Protein AF-A0AAD6XE83-F1 (afdb_monomer)

Solvent-accessible surface area (backbone atoms only — not comparable to full-atom values): 12865 Å² total; per-residue (Å²): 91,25,41,56,47,79,44,74,68,86,82,74,88,86,79,87,62,58,96,59,94,42,64,30,34,38,44,41,87,93,72,63,65,73,46,80,41,64,49,54,33,72,46,59,41,93,94,42,65,86,51,65,28,41,34,35,69,52,50,51,88,39,71,68,46,55,47,47,71,77,41,38,64,36,44,77,51,72,80,81,86,74,84,68,74,86,81,78,79,75,87,85,80,82,93,74,91,80,77,85,75,81,83,78,83,78,89,84,79,78,89,77,56,83,94,50,82,83,58,66,94,84,54,88,77,89,75,66,79,75,76,65,76,81,66,75,84,74,82,78,76,79,64,96,48,67,65,61,47,52,54,51,52,56,53,52,73,38,42,36,37,38,38,35,46,70,45,40,48,82,43,75,48,83,49,100,84,57,69,39,40,40,39,35,34,60,45,102,76,74,49,75,47,77,46,81,91

InterPro domains:
  IPR012349 FMN-binding split barrel [G3DSA:2.30.110.10] (10-196)

Organism: NCBI:txid1745969

Sequence (197 aa):
MARVIAATSSDLITQKLSNSHRLTRLRWVLRPHVRSLGCRGFISRTDDPSHALLLYTPDVRTPKTAQMIANPHVQLDTSFTSTVPPVSVLNGGQNTSGRQSGSKYSKMRARSCKGVTVGRPGSRCDSGQAEFENLSLELDEPRPDDTEKRLWEMSLSNLALVVIEPQEVDYVELTPMLNRHTRFWRASGGKEQALVL

Radius of gyration: 20.79 Å; Cα contacts (8 Å, |Δi|>4): 250; chains: 1; bounding box: 53×60×58 Å

pLDDT: mean 71.76, std 21.74, range [28.94, 95.12]

Secondary structure (DSSP, 8-state):
-EEEEEE-TTS-----------EEEEE-SSS---EEEE--EEEE-SS-TT-EEEEE--BTTSHHHHHHHH--EEEEEE--------------------PPP------------TTS---STT----S-GGGGTT-----PPPPS-HHHHHHHHHHHHTBPEEEEEESEEEEEE--SS--EEEEEEE-TTS-EEEEE-

Structure (mmCIF, N/CA/C/O backbone):
data_AF-A0AAD6XE83-F1
#
_entry.id   AF-A0AAD6XE83-F1
#
loop_
_atom_site.group_PDB
_atom_site.id
_atom_site.type_symbol
_atom_site.label_atom_id
_atom_site.label_alt_id
_atom_site.label_comp_id
_atom_site.label_asym_id
_atom_site.label_entity_id
_atom_site.label_seq_id
_atom_site.pdbx_PDB_ins_code
_atom_site.Cartn_x
_atom_site.Cartn_y
_atom_site.Cartn_z
_atom_site.occupancy
_atom_site.B_iso_or_equiv
_atom_site.auth_seq_id
_atom_site.auth_comp_id
_atom_site.auth_asym_id
_atom_site.auth_atom_id
_atom_site.pdbx_PDB_model_num
ATOM 1 N N . MET A 1 1 ? -8.838 -5.665 8.884 1.00 53.91 1 MET A N 1
ATOM 2 C CA . MET A 1 1 ? -7.966 -6.129 7.771 1.00 53.91 1 MET A CA 1
ATOM 3 C C . MET A 1 1 ? -8.233 -5.294 6.519 1.00 53.91 1 MET A C 1
ATOM 5 O O . MET A 1 1 ? -9.321 -4.743 6.405 1.00 53.91 1 MET A O 1
ATOM 9 N N . ALA A 1 2 ? -7.302 -5.223 5.563 1.00 64.44 2 ALA A N 1
ATOM 10 C CA . ALA A 1 2 ? -7.546 -4.612 4.248 1.00 64.44 2 ALA A CA 1
ATOM 11 C C . ALA A 1 2 ? -7.706 -5.667 3.135 1.00 64.44 2 ALA A C 1
ATOM 13 O O . ALA A 1 2 ? -7.284 -6.814 3.304 1.00 64.44 2 ALA A O 1
ATOM 14 N N . ARG A 1 3 ? -8.300 -5.272 2.001 1.00 67.50 3 ARG A N 1
ATOM 15 C CA . ARG A 1 3 ? -8.440 -6.084 0.781 1.00 67.50 3 ARG A CA 1
ATOM 16 C C . ARG A 1 3 ? -7.582 -5.493 -0.337 1.00 67.50 3 ARG A C 1
ATOM 18 O O . ARG A 1 3 ? -7.728 -4.323 -0.681 1.00 67.50 3 ARG A O 1
ATOM 25 N N . VAL A 1 4 ? -6.705 -6.300 -0.926 1.00 70.00 4 VAL A N 1
ATOM 26 C CA . VAL A 1 4 ? -5.951 -5.930 -2.131 1.00 70.00 4 VAL A CA 1
ATOM 27 C C . VAL A 1 4 ? -6.844 -6.066 -3.364 1.00 70.00 4 VAL A C 1
ATOM 29 O O . VAL A 1 4 ? -7.477 -7.101 -3.574 1.00 70.00 4 VAL A O 1
ATOM 32 N N . ILE A 1 5 ? -6.851 -5.027 -4.196 1.00 70.38 5 ILE A N 1
ATOM 33 C CA . ILE A 1 5 ? -7.417 -5.011 -5.544 1.00 70.38 5 ILE A CA 1
ATOM 34 C C . ILE A 1 5 ? -6.240 -4.765 -6.497 1.00 70.38 5 ILE A C 1
ATOM 36 O O . ILE A 1 5 ? -5.710 -3.657 -6.600 1.00 70.38 5 ILE A O 1
ATOM 40 N N . ALA A 1 6 ? -5.772 -5.826 -7.151 1.00 54.16 6 ALA A N 1
ATOM 41 C CA . ALA A 1 6 ? -4.728 -5.726 -8.165 1.00 54.16 6 ALA A CA 1
ATOM 42 C C . ALA A 1 6 ? -5.347 -5.299 -9.504 1.00 54.16 6 ALA A C 1
ATOM 44 O O . ALA A 1 6 ? -6.348 -5.877 -9.924 1.00 54.16 6 ALA A O 1
ATOM 45 N N . ALA A 1 7 ? -4.738 -4.319 -10.172 1.00 46.88 7 ALA A N 1
ATOM 46 C CA . ALA A 1 7 ? -5.143 -3.861 -11.497 1.00 46.88 7 ALA A CA 1
ATOM 47 C C . ALA A 1 7 ? -3.948 -3.905 -12.460 1.00 46.88 7 ALA A C 1
ATOM 49 O O . ALA A 1 7 ? -2.813 -3.581 -12.094 1.00 46.88 7 ALA A O 1
ATOM 50 N N . THR A 1 8 ? -4.192 -4.305 -13.705 1.00 38.41 8 THR A N 1
ATOM 51 C CA . THR A 1 8 ? -3.191 -4.233 -14.774 1.00 38.41 8 THR A CA 1
ATOM 52 C C . THR A 1 8 ? -2.950 -2.780 -15.186 1.00 38.41 8 THR A C 1
ATOM 54 O O . THR A 1 8 ? -3.853 -1.949 -15.171 1.00 38.41 8 THR A O 1
ATOM 57 N N . SER A 1 9 ? -1.698 -2.454 -15.521 1.00 40.12 9 SER A N 1
ATOM 58 C CA . SER A 1 9 ? -1.212 -1.067 -15.650 1.00 40.12 9 SER A CA 1
ATOM 59 C C . SER A 1 9 ? -1.843 -0.257 -16.800 1.00 40.12 9 SER A C 1
ATOM 61 O O . SER A 1 9 ? -1.692 0.960 -16.846 1.00 40.12 9 SER A O 1
ATOM 63 N N . SER A 1 10 ? -2.545 -0.916 -17.724 1.00 41.78 10 SER A N 1
ATOM 64 C CA . SER A 1 10 ? -3.080 -0.339 -18.962 1.00 41.78 10 SER A CA 1
ATOM 65 C C . SER A 1 10 ? -4.209 0.681 -18.763 1.00 41.78 10 SER A C 1
ATOM 67 O O . SER A 1 10 ? -4.294 1.637 -19.530 1.00 41.78 10 SER A O 1
ATOM 69 N N . ASP A 1 11 ? -5.049 0.513 -17.737 1.00 35.97 11 ASP A N 1
ATOM 70 C CA . ASP A 1 11 ? -6.408 1.086 -17.756 1.00 35.97 11 ASP A CA 1
ATOM 71 C C . ASP A 1 11 ? -6.572 2.350 -16.878 1.00 35.97 11 ASP A C 1
ATOM 73 O O . ASP A 1 11 ? -7.645 2.950 -16.831 1.00 35.97 11 ASP A O 1
ATOM 77 N N . LEU A 1 12 ? -5.525 2.771 -16.151 1.00 41.78 12 LEU A N 1
ATOM 78 C CA . LEU A 1 12 ? -5.613 3.762 -15.061 1.00 41.78 12 LEU A CA 1
ATOM 79 C C . LEU A 1 12 ? -4.503 4.833 -15.116 1.00 41.78 12 LEU A C 1
ATOM 81 O O . LEU A 1 12 ? -3.623 4.882 -14.255 1.00 41.78 12 LEU A O 1
ATOM 85 N N . ILE A 1 13 ? -4.543 5.729 -16.116 1.00 36.91 13 ILE A N 1
ATOM 86 C CA . ILE A 1 13 ? -3.504 6.768 -16.319 1.00 36.91 13 ILE A CA 1
ATOM 87 C C . ILE A 1 13 ? -4.072 8.196 -16.501 1.00 36.91 13 ILE A C 1
ATOM 89 O O . ILE A 1 13 ? -3.697 8.919 -17.423 1.00 36.91 13 ILE A O 1
ATOM 93 N N . THR A 1 14 ? -4.940 8.672 -15.596 1.00 36.53 14 THR A N 1
ATOM 94 C CA . THR A 1 14 ? -5.198 10.129 -15.436 1.00 36.53 14 THR A CA 1
ATOM 95 C C . THR A 1 14 ? -5.631 10.513 -14.009 1.00 36.53 14 THR A C 1
ATOM 97 O O . THR A 1 14 ? -6.781 10.872 -13.782 1.00 36.53 14 THR A O 1
ATOM 100 N N . GLN A 1 15 ? -4.726 10.469 -13.019 1.00 43.69 15 GLN A N 1
ATOM 101 C CA . GLN A 1 15 ? -5.004 11.019 -11.676 1.00 43.69 15 GLN A CA 1
ATOM 102 C C . GLN A 1 15 ? -3.833 11.816 -11.079 1.00 43.69 15 GLN A C 1
ATOM 104 O O . GLN A 1 15 ? -2.660 11.543 -11.340 1.00 43.69 15 GLN A O 1
ATOM 109 N N . LYS A 1 16 ? -4.172 12.833 -10.273 1.00 39.94 16 LYS A N 1
ATOM 110 C CA . LYS A 1 16 ? -3.234 13.771 -9.638 1.00 39.94 16 LYS A CA 1
ATOM 111 C C . LYS A 1 16 ? -2.718 13.212 -8.312 1.00 39.94 16 LYS A C 1
ATOM 113 O O . LYS A 1 16 ? -3.396 13.296 -7.294 1.00 39.94 16 LYS A O 1
ATOM 118 N N . LEU A 1 17 ? -1.497 12.687 -8.318 1.00 44.44 17 LEU A N 1
ATOM 119 C CA . LEU A 1 17 ? -0.829 12.215 -7.105 1.00 44.44 17 LEU A CA 1
ATOM 120 C C . LEU A 1 17 ? -0.207 13.378 -6.314 1.00 44.44 17 LEU A C 1
ATOM 122 O O . LEU A 1 17 ? 0.295 14.340 -6.895 1.00 44.44 17 LEU A O 1
ATOM 126 N N . SER A 1 18 ? -0.240 13.271 -4.983 1.00 42.31 18 SER A N 1
ATOM 127 C CA . SER A 1 18 ? 0.377 14.217 -4.046 1.00 42.31 18 SER A CA 1
ATOM 128 C C . SER A 1 18 ? 1.535 13.535 -3.317 1.00 42.31 18 SER A C 1
ATOM 130 O O . SER A 1 18 ? 1.341 12.514 -2.653 1.00 42.31 18 SER A O 1
ATOM 132 N N . ASN A 1 19 ? 2.745 14.086 -3.441 1.00 38.88 19 ASN A N 1
ATOM 133 C CA . ASN A 1 19 ? 3.965 13.464 -2.922 1.00 38.88 19 ASN A CA 1
ATOM 134 C C . ASN A 1 19 ? 4.119 13.682 -1.410 1.00 38.88 19 ASN A C 1
ATOM 136 O O . ASN A 1 19 ? 4.846 14.562 -0.958 1.00 38.88 19 ASN A O 1
ATOM 140 N N . SER A 1 20 ? 3.477 12.823 -0.623 1.00 47.75 20 SER A N 1
ATOM 141 C CA . SER A 1 20 ? 3.789 12.625 0.794 1.00 47.75 20 SER A CA 1
ATOM 142 C C . SER A 1 20 ? 4.522 11.289 0.935 1.00 47.75 20 SER A C 1
ATOM 144 O O . SER A 1 20 ? 3.909 10.232 0.785 1.00 47.75 20 SER A O 1
ATOM 146 N N . HIS A 1 21 ? 5.836 11.315 1.185 1.00 52.06 21 HIS A N 1
ATOM 147 C CA . HIS A 1 21 ? 6.657 10.103 1.313 1.00 52.06 21 HIS A CA 1
ATOM 148 C C . HIS A 1 21 ? 6.316 9.322 2.593 1.00 52.06 21 HIS A C 1
ATOM 150 O O . HIS A 1 21 ? 6.952 9.476 3.632 1.00 52.06 21 HIS A O 1
ATOM 156 N N . ARG A 1 22 ? 5.293 8.466 2.509 1.00 65.50 22 ARG A N 1
ATOM 157 C CA . ARG A 1 22 ? 4.810 7.626 3.614 1.00 65.50 22 ARG A CA 1
ATOM 158 C C . ARG A 1 22 ? 5.357 6.208 3.483 1.00 65.50 22 ARG A C 1
ATOM 160 O O . ARG A 1 22 ? 5.071 5.515 2.503 1.00 65.50 22 ARG A O 1
ATOM 167 N N . LEU A 1 23 ? 6.129 5.784 4.483 1.00 67.75 23 LEU A N 1
ATOM 168 C CA . LEU A 1 23 ? 6.660 4.429 4.607 1.00 67.75 23 LEU A CA 1
ATOM 169 C C . LEU A 1 23 ? 5.611 3.528 5.273 1.00 67.75 23 LEU A C 1
ATOM 171 O O . LEU A 1 23 ? 5.337 3.667 6.462 1.00 67.75 23 LEU A O 1
ATOM 175 N N . THR A 1 24 ? 5.041 2.597 4.513 1.00 71.25 24 THR A N 1
ATOM 176 C CA . THR A 1 24 ? 4.041 1.643 5.016 1.00 71.25 24 THR A CA 1
ATOM 177 C C . THR A 1 24 ? 4.655 0.259 5.150 1.00 71.25 24 THR A C 1
ATOM 179 O O . THR A 1 24 ? 5.305 -0.205 4.212 1.00 71.25 24 THR A O 1
ATOM 182 N N . ARG A 1 25 ? 4.457 -0.422 6.280 1.00 75.94 25 ARG A N 1
ATOM 183 C CA . ARG A 1 25 ? 4.885 -1.818 6.472 1.00 75.94 25 ARG A CA 1
ATOM 184 C C . ARG A 1 25 ? 3.730 -2.767 6.150 1.00 75.94 25 ARG A C 1
ATOM 186 O O . ARG A 1 25 ? 2.625 -2.561 6.631 1.00 75.94 25 ARG A O 1
ATOM 193 N N . LEU A 1 26 ? 3.991 -3.800 5.350 1.00 70.88 26 LEU A N 1
ATOM 194 C CA . LEU A 1 26 ? 3.056 -4.909 5.101 1.00 70.88 26 LEU A CA 1
ATOM 195 C C . LEU A 1 26 ? 3.280 -6.059 6.094 1.00 70.88 26 LEU A C 1
ATOM 197 O O . LEU A 1 26 ? 4.434 -6.382 6.379 1.00 70.88 26 LEU A O 1
ATOM 201 N N . ARG A 1 27 ? 2.214 -6.741 6.539 1.00 66.75 27 ARG A N 1
ATOM 202 C CA . ARG A 1 27 ? 2.292 -7.988 7.334 1.00 66.75 27 ARG A CA 1
ATOM 203 C C . ARG A 1 27 ? 1.348 -9.078 6.801 1.00 66.75 27 ARG A C 1
ATOM 205 O O . ARG A 1 27 ? 0.277 -8.783 6.278 1.00 66.75 27 ARG A O 1
ATOM 212 N N . TRP A 1 28 ? 1.763 -10.338 6.976 1.00 67.25 28 TRP A N 1
ATOM 213 C CA . TRP A 1 28 ? 1.098 -11.563 6.501 1.00 67.25 28 TRP A CA 1
ATOM 214 C C . TRP A 1 28 ? 0.770 -12.508 7.658 1.00 67.25 28 TRP A C 1
ATOM 216 O O . TRP A 1 28 ? 1.546 -12.587 8.609 1.00 67.25 28 TRP A O 1
ATOM 226 N N . VAL A 1 29 ? -0.324 -13.269 7.558 1.00 59.03 29 VAL A N 1
ATOM 227 C CA . VAL A 1 29 ? -0.817 -14.106 8.671 1.00 59.03 29 VAL A CA 1
ATOM 228 C C . VAL A 1 29 ? 0.008 -15.388 8.874 1.00 59.03 29 VAL A C 1
ATOM 230 O O . VAL A 1 29 ? 0.491 -15.625 9.974 1.00 59.03 29 VAL A O 1
ATOM 233 N N . LEU A 1 30 ? 0.209 -16.205 7.830 1.00 63.72 30 LEU A N 1
ATOM 234 C CA . LEU A 1 30 ? 0.784 -17.557 7.984 1.00 63.72 30 LEU A CA 1
ATOM 235 C C . LEU A 1 30 ? 2.311 -17.584 8.192 1.00 63.72 30 LEU A C 1
ATOM 237 O O . LEU A 1 30 ? 2.814 -18.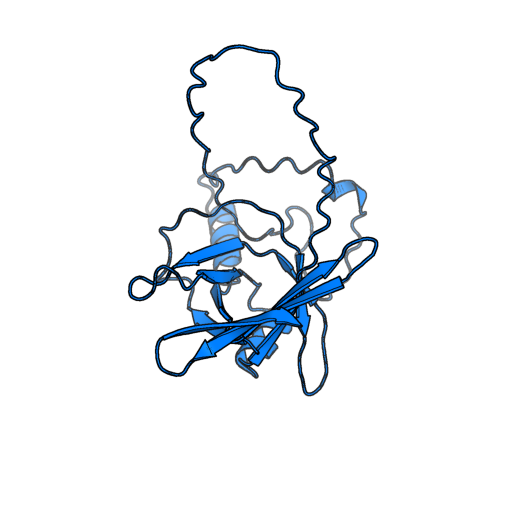429 8.927 1.00 63.72 30 LEU A O 1
ATOM 241 N N . ARG A 1 31 ? 3.058 -16.671 7.552 1.00 81.50 31 ARG A N 1
ATOM 242 C CA . ARG A 1 31 ? 4.494 -16.417 7.798 1.00 81.50 31 ARG A CA 1
ATOM 243 C C . ARG A 1 31 ? 4.796 -14.922 7.563 1.00 81.50 31 ARG A C 1
ATOM 245 O O . ARG A 1 31 ? 5.010 -14.540 6.408 1.00 81.50 31 ARG A O 1
ATOM 252 N N . PRO A 1 32 ? 4.780 -14.058 8.599 1.00 79.50 32 PRO A N 1
ATOM 253 C CA . PRO A 1 32 ? 4.848 -12.597 8.452 1.00 79.50 32 PRO A CA 1
ATOM 254 C C . PRO A 1 32 ? 6.174 -12.084 7.862 1.00 79.50 32 PRO A C 1
ATOM 256 O O . PRO A 1 32 ? 7.142 -11.834 8.572 1.00 79.50 32 PRO A O 1
ATOM 259 N N . HIS A 1 33 ? 6.192 -11.845 6.550 1.00 86.88 33 HIS A N 1
ATOM 260 C CA . HIS A 1 33 ? 7.274 -11.148 5.847 1.00 86.88 33 HIS A CA 1
ATOM 261 C C . HIS A 1 33 ? 7.062 -9.628 5.852 1.00 86.88 33 HIS A C 1
ATOM 263 O O . HIS A 1 33 ? 6.365 -9.093 4.989 1.00 86.88 33 HIS A O 1
ATOM 269 N N . VAL A 1 34 ? 7.682 -8.921 6.800 1.00 88.81 34 VAL A N 1
ATOM 270 C CA . VAL A 1 34 ? 7.548 -7.459 6.891 1.00 88.81 34 VAL A CA 1
ATOM 271 C C . VAL A 1 34 ? 8.436 -6.752 5.865 1.00 88.81 34 VAL A C 1
ATOM 273 O O . VAL A 1 34 ? 9.650 -6.967 5.813 1.00 88.81 34 VAL A O 1
ATOM 276 N N . ARG A 1 35 ? 7.827 -5.901 5.032 1.00 88.94 35 ARG A N 1
ATOM 277 C CA . ARG A 1 35 ? 8.502 -5.101 3.994 1.00 88.94 35 ARG A CA 1
ATOM 278 C C . ARG A 1 35 ? 7.897 -3.703 3.900 1.00 88.94 35 ARG A C 1
ATOM 280 O O . ARG A 1 35 ? 6.686 -3.547 4.033 1.00 88.94 35 ARG A O 1
ATOM 287 N N . SER A 1 36 ? 8.743 -2.716 3.616 1.00 89.19 36 SER A N 1
ATOM 288 C CA . SER A 1 36 ? 8.331 -1.332 3.378 1.00 89.19 36 SER A CA 1
ATOM 289 C C . SER A 1 36 ? 7.813 -1.121 1.951 1.00 89.19 36 SER A C 1
ATOM 291 O O . SER A 1 36 ? 8.407 -1.602 0.982 1.00 89.19 36 SER A O 1
ATOM 293 N N . LEU A 1 37 ? 6.748 -0.334 1.820 1.00 91.56 37 LEU A N 1
ATOM 294 C CA . LEU A 1 37 ? 6.266 0.265 0.579 1.00 91.56 37 LEU A CA 1
ATOM 295 C C . LEU A 1 37 ? 6.224 1.789 0.717 1.00 91.56 37 LEU A C 1
ATOM 297 O O . LEU A 1 37 ? 5.857 2.311 1.768 1.00 91.56 37 LEU A O 1
ATOM 301 N N . GLY A 1 38 ? 6.546 2.496 -0.367 1.00 91.00 38 GLY A N 1
ATOM 302 C CA . GLY A 1 38 ? 6.196 3.907 -0.510 1.00 91.00 38 GLY A CA 1
ATOM 303 C C . GLY A 1 38 ? 4.778 4.024 -1.059 1.00 91.00 38 GLY A C 1
ATOM 304 O O . GLY A 1 38 ? 4.519 3.541 -2.165 1.00 91.00 38 GLY A O 1
ATOM 305 N N . CYS A 1 39 ? 3.876 4.650 -0.303 1.00 90.25 39 CYS A N 1
ATOM 306 C CA . CYS A 1 39 ? 2.563 5.032 -0.823 1.00 90.25 39 CYS A CA 1
ATOM 307 C C . CYS A 1 39 ? 2.738 6.067 -1.946 1.00 90.25 39 CYS A C 1
ATOM 309 O O . CYS A 1 39 ? 3.577 6.965 -1.841 1.00 90.25 39 CYS A O 1
ATOM 311 N N . ARG A 1 40 ? 1.984 5.920 -3.040 1.00 91.50 40 ARG A N 1
ATOM 312 C CA . ARG A 1 40 ? 2.020 6.827 -4.201 1.00 91.50 40 ARG A CA 1
ATOM 313 C C . ARG A 1 40 ? 0.935 7.899 -4.147 1.00 91.50 40 ARG A C 1
ATOM 315 O O . ARG A 1 40 ? 1.072 8.917 -4.815 1.00 91.50 40 ARG A O 1
ATOM 322 N N . GLY A 1 41 ? -0.121 7.675 -3.371 1.00 92.38 41 GLY A N 1
ATOM 323 C CA . GLY A 1 41 ? -1.232 8.601 -3.201 1.00 92.38 41 GLY A CA 1
ATOM 324 C C . GLY A 1 41 ? -2.503 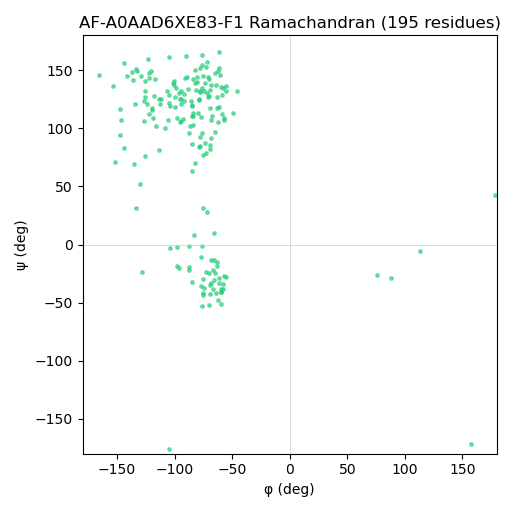7.895 -2.742 1.00 92.38 41 GLY A C 1
ATOM 325 O O . GLY A 1 41 ? -2.498 6.703 -2.429 1.00 92.38 41 GLY A O 1
ATOM 326 N N . PHE A 1 42 ? -3.588 8.658 -2.733 1.00 93.12 42 PHE A N 1
ATOM 327 C CA . PHE A 1 42 ? -4.937 8.207 -2.417 1.00 93.12 42 PHE A CA 1
ATOM 328 C C . PHE A 1 42 ? -5.803 8.401 -3.659 1.00 93.12 42 PHE A C 1
ATOM 330 O O . PHE A 1 42 ? -5.633 9.403 -4.357 1.00 93.12 42 PHE A O 1
ATOM 337 N N . ILE A 1 43 ? -6.714 7.467 -3.923 1.00 93.75 43 ILE A N 1
ATOM 338 C CA . ILE A 1 43 ? -7.714 7.585 -4.989 1.00 93.75 43 ILE A CA 1
ATOM 339 C C . ILE A 1 43 ? -9.103 7.386 -4.370 1.00 93.75 43 ILE A C 1
ATOM 341 O O . ILE A 1 43 ? -9.324 6.409 -3.659 1.00 93.75 43 ILE A O 1
ATOM 345 N N . SER A 1 44 ? -10.028 8.318 -4.589 1.00 91.31 44 SER A N 1
ATOM 346 C CA . SER A 1 44 ? -11.424 8.164 -4.153 1.00 91.31 44 SER A CA 1
ATOM 347 C C . SER A 1 44 ? -12.210 7.333 -5.164 1.00 91.31 44 SER A C 1
ATOM 349 O O . SER A 1 44 ? -11.919 7.373 -6.365 1.00 91.31 44 SER A O 1
ATOM 351 N N . ARG A 1 45 ? -13.229 6.605 -4.698 1.00 88.62 45 ARG A N 1
ATOM 352 C CA . ARG A 1 45 ? -14.178 5.930 -5.593 1.00 88.62 45 ARG A CA 1
ATOM 353 C C . ARG A 1 45 ? -15.166 6.940 -6.191 1.00 88.62 45 ARG A C 1
ATOM 355 O O . ARG A 1 45 ? -15.449 7.972 -5.590 1.00 88.62 45 ARG A O 1
ATOM 362 N N . THR A 1 46 ? -15.716 6.631 -7.364 1.00 90.62 46 THR A N 1
ATOM 363 C CA . THR A 1 46 ? -16.741 7.469 -8.019 1.00 90.62 46 THR A CA 1
ATOM 364 C C . THR A 1 46 ? -18.116 7.334 -7.358 1.00 90.62 46 THR A C 1
ATOM 366 O O . THR A 1 46 ? -18.886 8.288 -7.367 1.00 90.62 46 THR A O 1
ATOM 369 N N . ASP A 1 47 ? -18.418 6.172 -6.773 1.00 90.88 47 ASP A N 1
ATOM 370 C CA . ASP A 1 47 ? -19.663 5.893 -6.046 1.00 90.88 47 ASP A CA 1
ATOM 371 C C . ASP A 1 47 ? -19.602 6.270 -4.555 1.00 90.88 47 ASP A C 1
ATOM 373 O O . ASP A 1 47 ? -20.635 6.492 -3.929 1.00 90.88 47 ASP A O 1
ATOM 377 N N . ASP A 1 48 ? -18.396 6.364 -3.993 1.00 89.00 48 ASP A N 1
ATOM 378 C CA . ASP A 1 48 ? -18.136 6.600 -2.569 1.00 89.00 48 ASP A CA 1
ATOM 379 C C . ASP A 1 48 ? -16.884 7.498 -2.423 1.00 89.00 48 ASP A C 1
ATOM 381 O O . ASP A 1 48 ? -15.765 6.994 -2.274 1.00 89.00 48 ASP A O 1
ATOM 385 N N . PRO A 1 49 ? -17.024 8.837 -2.536 1.00 88.50 49 PRO A N 1
ATOM 386 C CA . PRO A 1 49 ? -15.881 9.753 -2.559 1.00 88.50 49 PRO A CA 1
ATOM 387 C C . PRO A 1 49 ? -15.170 9.863 -1.202 1.00 88.50 49 PRO A C 1
ATOM 389 O O . PRO A 1 49 ? -13.976 10.174 -1.159 1.00 88.50 49 PRO A O 1
ATOM 392 N N . SER A 1 50 ? -15.896 9.572 -0.117 1.00 85.31 50 SER A N 1
ATOM 393 C CA . SER A 1 50 ? -15.396 9.365 1.247 1.00 85.31 50 SER A CA 1
ATOM 394 C C . SER A 1 50 ? -14.365 8.237 1.319 1.00 85.31 50 SER A C 1
ATOM 396 O O . SER A 1 50 ? -13.366 8.351 2.029 1.00 85.31 50 SER A O 1
ATOM 398 N N . HIS A 1 51 ? -14.572 7.166 0.552 1.00 86.38 51 HIS A N 1
ATOM 399 C CA . HIS A 1 51 ? -13.731 5.981 0.596 1.00 86.38 51 HIS A CA 1
ATOM 400 C C . HIS A 1 51 ? -12.404 6.177 -0.154 1.00 86.38 51 HIS A C 1
ATOM 402 O O . HIS A 1 51 ? -12.281 5.924 -1.357 1.00 86.38 51 HIS A O 1
ATOM 408 N N . ALA A 1 52 ? -11.380 6.594 0.589 1.00 90.38 52 ALA A N 1
ATOM 409 C CA . ALA A 1 52 ? -10.019 6.743 0.094 1.00 90.38 52 ALA A CA 1
ATOM 410 C C . ALA A 1 52 ? -9.298 5.384 -0.024 1.00 90.38 52 ALA A C 1
ATOM 412 O O . ALA A 1 52 ? -8.907 4.769 0.969 1.00 90.38 52 ALA A O 1
ATOM 413 N N . LEU A 1 53 ? -9.058 4.939 -1.257 1.00 93.69 53 LEU A N 1
ATOM 414 C CA . LEU A 1 53 ? -8.247 3.764 -1.572 1.00 93.69 53 LEU A CA 1
ATOM 415 C C . LEU A 1 53 ? -6.756 4.133 -1.611 1.00 93.69 53 LEU A C 1
ATOM 417 O O . LEU A 1 53 ? -6.376 5.200 -2.101 1.00 93.69 53 LEU A O 1
ATOM 421 N N . LEU A 1 54 ? -5.891 3.236 -1.137 1.00 93.81 54 LEU A N 1
ATOM 422 C CA . LEU A 1 54 ? -4.442 3.464 -1.072 1.00 93.81 54 LEU A CA 1
ATOM 423 C C . LEU A 1 54 ? -3.741 2.952 -2.334 1.00 93.81 54 LEU A C 1
ATOM 425 O O . LEU A 1 54 ? -3.916 1.787 -2.698 1.00 93.81 54 LEU A O 1
ATOM 429 N N . LEU A 1 55 ? -2.908 3.785 -2.967 1.00 94.69 55 LEU A N 1
ATOM 430 C CA . LEU A 1 55 ? -2.230 3.445 -4.222 1.00 94.69 55 LEU A CA 1
ATOM 431 C C . LEU A 1 55 ? -0.743 3.112 -4.029 1.00 94.69 55 LEU A C 1
ATOM 433 O O . LEU A 1 55 ? 0.030 3.910 -3.492 1.00 94.69 55 LEU A O 1
ATOM 437 N N . TYR A 1 56 ? -0.317 1.965 -4.559 1.00 94.44 56 TYR A N 1
ATOM 438 C CA . TYR A 1 56 ? 1.069 1.493 -4.544 1.00 94.44 56 TYR A CA 1
ATOM 439 C C . TYR A 1 56 ? 1.508 0.985 -5.925 1.00 94.44 56 TYR A C 1
ATOM 441 O O . TYR A 1 56 ? 0.707 0.461 -6.696 1.00 94.44 56 TYR A O 1
ATOM 449 N N . THR A 1 57 ? 2.808 1.091 -6.225 1.00 95.12 57 THR A N 1
ATOM 450 C CA . THR A 1 57 ? 3.410 0.545 -7.461 1.00 95.12 57 THR A CA 1
ATOM 451 C C . THR A 1 57 ? 4.600 -0.373 -7.134 1.00 95.12 57 THR A C 1
ATOM 453 O O . THR A 1 57 ? 5.754 0.071 -7.200 1.00 95.12 57 THR A O 1
ATOM 456 N N . PRO A 1 58 ? 4.377 -1.618 -6.676 1.00 94.94 58 PRO A N 1
ATOM 457 C CA . PRO A 1 58 ? 5.454 -2.587 -6.510 1.00 94.94 58 PRO A CA 1
ATOM 458 C C . PRO A 1 58 ? 5.958 -3.120 -7.863 1.00 94.94 58 PRO A C 1
ATOM 460 O O . PRO A 1 58 ? 5.217 -3.204 -8.837 1.00 94.94 58 PRO A O 1
ATOM 463 N N . ASP A 1 59 ? 7.226 -3.534 -7.896 1.00 93.69 59 ASP A N 1
ATOM 464 C CA . ASP A 1 59 ? 7.779 -4.328 -8.997 1.00 93.69 59 ASP A CA 1
ATOM 465 C C . ASP A 1 59 ? 7.183 -5.748 -8.951 1.00 93.69 59 ASP A C 1
ATOM 467 O O . ASP A 1 59 ? 7.211 -6.414 -7.905 1.00 93.69 59 ASP A O 1
ATOM 471 N N . VAL A 1 60 ? 6.624 -6.205 -10.071 1.00 94.94 60 VAL A N 1
ATOM 472 C CA . VAL A 1 60 ? 5.906 -7.482 -10.197 1.00 94.94 60 VAL A CA 1
ATOM 473 C C . VAL A 1 60 ? 6.793 -8.695 -9.901 1.00 94.94 60 VAL A C 1
ATOM 475 O O . VAL A 1 60 ? 6.315 -9.691 -9.364 1.00 94.94 60 VAL A O 1
ATOM 478 N N . ARG A 1 61 ? 8.104 -8.585 -10.150 1.00 92.25 61 ARG A N 1
ATOM 479 C CA . ARG A 1 61 ? 9.099 -9.650 -9.942 1.00 92.25 61 ARG A CA 1
ATOM 480 C C . ARG A 1 61 ? 9.490 -9.828 -8.475 1.00 92.25 61 ARG A C 1
ATOM 482 O O . ARG A 1 61 ? 10.212 -10.763 -8.137 1.00 92.25 61 ARG A O 1
ATOM 489 N N . THR A 1 62 ? 9.087 -8.911 -7.593 1.00 92.94 62 THR A N 1
ATOM 490 C CA . THR A 1 62 ? 9.458 -8.982 -6.174 1.00 92.94 62 THR A CA 1
ATOM 491 C C . THR A 1 62 ? 8.532 -9.935 -5.404 1.00 92.94 62 THR A C 1
ATOM 493 O O . THR A 1 62 ? 7.318 -9.877 -5.599 1.00 92.94 62 THR A O 1
ATOM 496 N N . PRO A 1 63 ? 9.044 -10.769 -4.469 1.00 92.56 63 PRO A N 1
ATOM 497 C 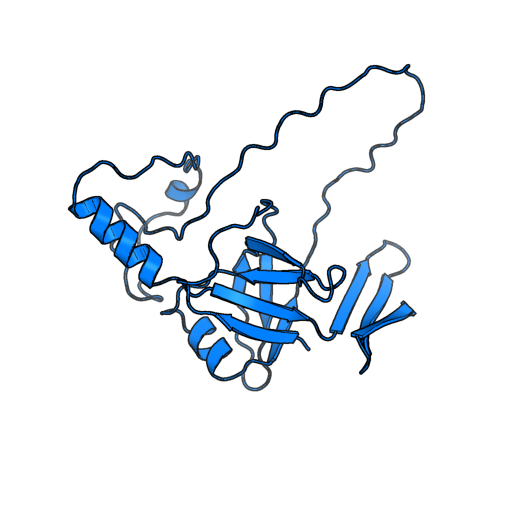CA . PRO A 1 63 ? 8.234 -11.785 -3.779 1.00 92.56 63 PRO A CA 1
ATOM 498 C C . PRO A 1 63 ? 6.979 -11.254 -3.072 1.00 92.56 63 PRO A C 1
ATOM 500 O O . PRO A 1 63 ? 5.984 -11.965 -2.973 1.00 92.56 63 PRO A O 1
ATOM 503 N N . LYS A 1 64 ? 6.991 -9.986 -2.637 1.00 90.88 64 LYS A N 1
ATOM 504 C CA . LYS A 1 64 ? 5.820 -9.302 -2.067 1.00 90.88 64 LYS A CA 1
ATOM 505 C C . LYS A 1 64 ? 4.621 -9.253 -3.023 1.00 90.88 64 LYS A C 1
ATOM 507 O O . LYS A 1 64 ? 3.496 -9.347 -2.557 1.00 90.88 64 LYS A O 1
ATOM 512 N N . THR A 1 65 ? 4.831 -9.139 -4.335 1.00 92.19 65 THR A N 1
ATOM 513 C CA . THR A 1 65 ? 3.731 -9.058 -5.308 1.00 92.19 65 THR A CA 1
ATOM 514 C C . THR A 1 65 ? 3.092 -10.431 -5.502 1.00 92.19 65 THR A C 1
ATOM 516 O O . THR A 1 65 ? 1.872 -10.545 -5.453 1.00 92.19 65 THR A O 1
ATOM 519 N N . ALA A 1 66 ? 3.901 -11.493 -5.578 1.00 92.00 66 ALA A N 1
ATOM 520 C CA . ALA A 1 66 ? 3.405 -12.870 -5.537 1.00 92.00 66 ALA A CA 1
ATOM 521 C C . ALA A 1 66 ? 2.654 -13.176 -4.225 1.00 92.00 66 ALA A C 1
ATOM 523 O O . ALA A 1 66 ? 1.612 -13.824 -4.255 1.00 92.00 66 ALA A O 1
ATOM 524 N N . GLN A 1 67 ? 3.121 -12.654 -3.084 1.00 91.12 67 GLN A N 1
ATOM 525 C CA . GLN A 1 67 ? 2.409 -12.756 -1.802 1.00 91.12 67 GLN A CA 1
ATOM 526 C C . GLN A 1 67 ? 1.059 -12.009 -1.823 1.00 91.12 67 GLN A C 1
ATOM 528 O O . GLN A 1 67 ? 0.070 -12.569 -1.363 1.00 91.12 67 GLN A O 1
ATOM 533 N N . MET A 1 68 ? 0.982 -10.805 -2.412 1.00 92.25 68 MET A N 1
ATOM 534 C CA . MET A 1 68 ? -0.273 -10.033 -2.556 1.00 92.25 68 MET A CA 1
ATOM 535 C C . MET A 1 68 ? -1.295 -10.705 -3.479 1.00 92.25 68 MET A C 1
ATOM 537 O O . MET A 1 68 ? -2.494 -10.552 -3.266 1.00 92.25 68 MET A O 1
ATOM 541 N N . ILE A 1 69 ? -0.830 -11.462 -4.476 1.00 91.25 69 ILE A N 1
ATOM 542 C CA . ILE A 1 69 ? -1.683 -12.281 -5.347 1.00 91.25 69 ILE A CA 1
ATOM 543 C C . ILE A 1 69 ? -2.152 -1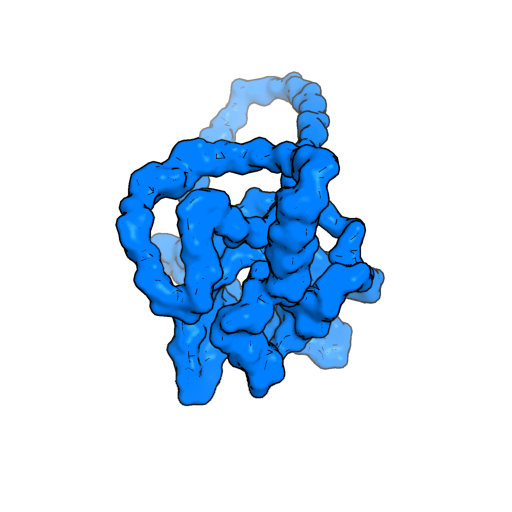3.545 -4.607 1.00 91.25 69 ILE A C 1
ATOM 545 O O . ILE A 1 69 ? -3.327 -13.894 -4.669 1.00 91.25 69 ILE A O 1
ATOM 549 N N . ALA A 1 70 ? -1.255 -14.216 -3.876 1.00 92.88 70 ALA A N 1
ATOM 550 C CA . ALA A 1 70 ? -1.564 -15.447 -3.143 1.00 92.88 70 ALA A CA 1
ATOM 551 C C . ALA A 1 70 ? -2.435 -15.230 -1.890 1.00 92.88 70 ALA A C 1
ATOM 553 O O . ALA A 1 70 ? -3.102 -16.160 -1.440 1.00 92.88 70 ALA A O 1
ATOM 554 N N . ASN A 1 71 ? -2.427 -14.028 -1.307 1.00 92.88 71 ASN A N 1
ATOM 555 C CA . ASN A 1 71 ? -3.317 -13.655 -0.213 1.00 92.88 71 ASN A CA 1
ATOM 556 C C . ASN A 1 71 ? -3.694 -12.159 -0.303 1.00 92.88 71 ASN A C 1
ATOM 558 O O . ASN A 1 71 ? -2.871 -11.303 0.026 1.00 92.88 71 ASN A O 1
ATOM 562 N N . PRO A 1 72 ? -4.934 -11.812 -0.695 1.00 92.19 72 PRO A N 1
ATOM 563 C CA . PRO A 1 72 ? -5.365 -10.420 -0.797 1.00 92.19 72 PRO A CA 1
ATOM 564 C C . PRO A 1 72 ? -5.662 -9.765 0.564 1.00 92.19 72 PRO A C 1
ATOM 566 O O . PRO A 1 72 ? -6.011 -8.585 0.593 1.00 92.19 72 PRO A O 1
ATOM 569 N N . HIS A 1 73 ? -5.545 -10.484 1.687 1.00 90.12 73 HIS A N 1
ATOM 570 C CA . HIS A 1 73 ? -5.706 -9.919 3.026 1.00 90.12 73 HIS A CA 1
ATOM 571 C C . HIS A 1 73 ? -4.364 -9.475 3.600 1.00 90.12 73 HIS A C 1
ATOM 573 O O . HIS A 1 73 ? -3.527 -10.287 4.000 1.00 90.12 73 HIS A O 1
ATOM 579 N N . VAL A 1 74 ? -4.187 -8.157 3.672 1.00 92.25 74 VAL A N 1
ATOM 580 C CA . VAL A 1 74 ? -2.973 -7.521 4.189 1.00 92.25 74 VAL A CA 1
ATOM 581 C C . VAL A 1 74 ? -3.276 -6.624 5.385 1.00 92.25 74 VAL A C 1
ATOM 583 O O . VAL A 1 74 ? -4.349 -6.021 5.487 1.00 92.25 74 VAL A O 1
ATOM 586 N N . GLN A 1 75 ? -2.300 -6.520 6.284 1.00 93.12 75 GLN A N 1
ATOM 587 C CA . GLN A 1 75 ? -2.215 -5.454 7.281 1.00 93.12 75 GLN A CA 1
ATOM 588 C C . GLN A 1 75 ? -1.194 -4.414 6.804 1.00 93.12 75 GLN A C 1
ATOM 590 O O . GLN A 1 75 ? -0.144 -4.782 6.267 1.00 93.12 75 GLN A O 1
ATOM 595 N N . LEU A 1 76 ? -1.522 -3.135 6.997 1.00 93.06 76 LEU A N 1
ATOM 596 C CA . LEU A 1 76 ? -0.683 -1.982 6.684 1.00 93.06 76 LEU A CA 1
ATOM 597 C C . LEU A 1 76 ? -0.419 -1.194 7.968 1.00 93.06 76 LEU A C 1
ATOM 599 O O . LEU A 1 76 ? -1.356 -0.641 8.536 1.00 93.06 76 LEU A O 1
ATOM 603 N N . ASP A 1 77 ? 0.842 -1.093 8.380 1.00 92.62 77 ASP A N 1
ATOM 604 C CA . ASP A 1 77 ? 1.241 -0.261 9.518 1.00 92.62 77 ASP A CA 1
ATOM 605 C C . ASP A 1 77 ? 1.916 1.023 8.999 1.00 92.62 77 ASP A C 1
ATOM 607 O O . ASP A 1 77 ? 2.946 0.959 8.315 1.00 92.62 77 ASP A O 1
ATOM 611 N N . THR A 1 78 ? 1.352 2.194 9.316 1.00 89.06 78 THR A N 1
ATOM 612 C CA . THR A 1 78 ? 1.904 3.518 8.961 1.00 89.06 78 THR A CA 1
ATOM 613 C C . THR A 1 78 ? 2.205 4.347 10.204 1.00 89.06 78 THR A C 1
ATOM 615 O O . THR A 1 78 ? 1.290 4.748 10.917 1.00 89.06 78 THR A O 1
ATOM 618 N N . SER A 1 79 ? 3.479 4.663 10.432 1.00 86.31 79 SER A N 1
ATOM 619 C CA . SER A 1 79 ? 3.923 5.564 11.503 1.00 86.31 79 SER A CA 1
ATOM 620 C C . SER A 1 79 ? 4.123 6.989 10.982 1.00 86.31 79 SER A C 1
ATOM 622 O O . SER A 1 79 ? 4.853 7.182 10.007 1.00 86.31 79 SER A O 1
ATOM 624 N N . PHE A 1 80 ? 3.555 7.986 11.663 1.00 82.81 80 PHE A N 1
ATOM 625 C CA . PHE A 1 80 ? 3.731 9.404 11.335 1.00 82.81 80 PHE A CA 1
ATOM 626 C C . PHE A 1 80 ? 4.611 10.101 12.377 1.00 82.81 80 PHE A C 1
ATOM 628 O O . PHE A 1 80 ? 4.141 10.494 13.440 1.00 82.81 80 PHE A O 1
ATOM 635 N N . THR A 1 81 ? 5.891 10.296 12.063 1.00 80.44 81 THR A N 1
ATOM 636 C CA . THR A 1 81 ? 6.774 11.176 12.843 1.00 80.44 81 THR A CA 1
ATOM 637 C C . THR A 1 81 ? 6.477 12.629 12.478 1.00 80.44 81 THR A C 1
ATOM 639 O O . THR A 1 81 ? 7.101 13.197 11.581 1.00 80.44 81 THR A O 1
ATOM 642 N N . SER A 1 82 ? 5.475 13.221 13.132 1.00 71.81 82 SER A N 1
ATOM 643 C CA . SER A 1 82 ? 5.122 14.632 12.952 1.00 71.81 82 S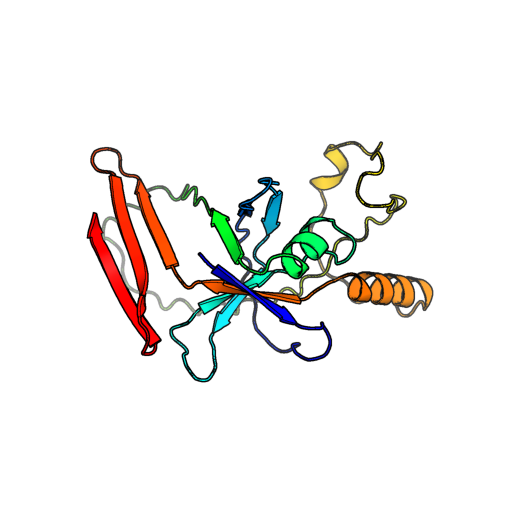ER A CA 1
ATOM 644 C C . SER A 1 82 ? 6.134 15.540 13.655 1.00 71.81 82 SER A C 1
ATOM 646 O O . SER A 1 82 ? 5.854 16.097 14.712 1.00 71.81 82 SER A O 1
ATOM 648 N N . THR A 1 83 ? 7.310 15.728 13.052 1.00 53.62 83 THR A N 1
ATOM 649 C CA . THR A 1 83 ? 8.355 16.658 13.527 1.00 53.62 83 THR A CA 1
ATOM 650 C C . THR A 1 83 ? 8.012 18.130 13.237 1.00 53.62 83 THR A C 1
ATOM 652 O O . THR A 1 83 ? 8.893 18.948 12.988 1.00 53.62 83 THR A O 1
ATOM 655 N N . VAL A 1 84 ? 6.722 18.475 13.227 1.00 51.53 84 VAL A N 1
ATOM 656 C CA . VAL A 1 84 ? 6.249 19.857 13.131 1.00 51.53 84 VAL A CA 1
ATOM 657 C C . VAL A 1 84 ? 6.275 20.429 14.552 1.00 51.53 84 VAL A C 1
ATOM 659 O O . VAL A 1 84 ? 5.487 19.968 15.381 1.00 51.53 84 VAL A O 1
ATOM 662 N N . PRO A 1 85 ? 7.166 21.383 14.882 1.00 43.88 85 PRO A N 1
ATOM 663 C CA . PRO A 1 85 ? 7.115 22.040 16.182 1.00 43.88 85 PRO A CA 1
ATOM 664 C C . PRO A 1 85 ? 5.781 22.793 16.316 1.00 43.88 85 PRO A C 1
ATOM 666 O O . PRO A 1 85 ? 5.251 23.266 15.306 1.00 43.88 85 PRO A O 1
ATOM 669 N N . PRO A 1 86 ? 5.225 22.936 17.532 1.00 41.28 86 PRO A N 1
ATOM 670 C CA . PRO A 1 86 ? 4.001 23.699 17.730 1.00 41.28 86 PRO A CA 1
ATOM 671 C C . PRO A 1 86 ? 4.243 25.159 17.334 1.00 41.28 86 PRO A C 1
ATOM 673 O O . PRO A 1 86 ? 4.902 25.909 18.051 1.00 41.28 86 PRO A O 1
ATOM 676 N N . VAL A 1 87 ? 3.709 25.567 16.180 1.00 39.41 87 VAL A N 1
ATOM 677 C CA . VAL A 1 87 ? 3.746 26.963 15.737 1.00 39.41 87 VAL A CA 1
ATOM 678 C C . VAL A 1 87 ? 2.740 27.737 16.583 1.00 39.41 87 VAL A C 1
ATOM 680 O O . VAL A 1 87 ? 1.569 27.869 16.232 1.00 39.41 87 VAL A O 1
ATOM 683 N N . SER A 1 88 ? 3.201 28.223 17.733 1.00 35.25 88 SER A N 1
ATOM 684 C CA . SER A 1 88 ? 2.449 29.109 18.616 1.00 35.25 88 SER A CA 1
ATOM 685 C C . SER A 1 88 ? 2.283 30.479 17.953 1.00 35.25 88 SER A C 1
ATOM 687 O O . SER A 1 88 ? 3.051 31.408 18.212 1.00 35.25 88 SER A O 1
ATOM 689 N N . VAL A 1 89 ? 1.293 30.594 17.064 1.00 36.31 89 VAL A N 1
ATOM 690 C CA . VAL A 1 89 ? 0.900 31.861 16.436 1.00 36.31 89 VAL A CA 1
ATOM 691 C C . VAL A 1 89 ? 0.285 32.767 17.503 1.00 36.31 89 VAL A C 1
ATOM 693 O O . VAL A 1 89 ? -0.915 32.723 17.771 1.00 36.31 89 VAL A O 1
ATOM 696 N N . LEU A 1 90 ? 1.118 33.601 18.124 1.00 36.75 90 LEU A N 1
ATOM 697 C CA . LEU A 1 90 ? 0.646 34.755 18.882 1.00 36.75 90 LEU A CA 1
ATOM 698 C C . LEU 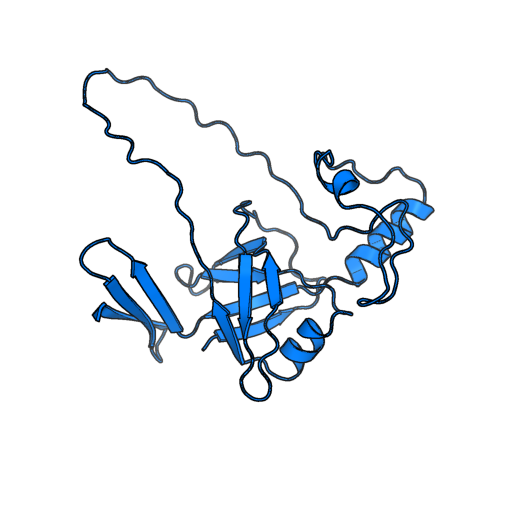A 1 90 ? 0.072 35.770 17.885 1.00 36.75 90 LEU A C 1
ATOM 700 O O . LEU A 1 90 ? 0.776 36.254 17.000 1.00 36.75 90 LEU A O 1
ATOM 704 N N . ASN A 1 91 ? -1.227 36.054 18.003 1.00 36.03 91 ASN A N 1
ATOM 705 C CA . ASN A 1 91 ? -1.934 36.965 17.103 1.00 36.03 91 ASN A CA 1
ATOM 706 C C . ASN A 1 91 ? -1.374 38.393 17.202 1.00 36.03 91 ASN A C 1
ATOM 708 O O . ASN A 1 91 ? -1.331 38.966 18.289 1.00 36.03 91 ASN A O 1
ATOM 712 N N . GLY A 1 92 ? -0.995 38.978 16.061 1.00 40.03 92 GLY A N 1
ATOM 713 C CA . GLY A 1 92 ? -0.374 40.307 16.026 1.00 40.03 92 GLY A CA 1
ATOM 714 C C . GLY A 1 92 ? 0.030 40.804 14.633 1.00 40.03 92 GLY A C 1
ATOM 715 O O . GLY A 1 92 ? 1.118 41.347 14.479 1.00 40.03 92 GLY A O 1
ATOM 716 N N . GLY A 1 93 ? -0.804 40.610 13.605 1.00 37.69 93 GLY A N 1
ATOM 717 C CA . GLY A 1 93 ? -0.511 41.072 12.240 1.00 37.69 93 GLY A CA 1
ATOM 718 C C . GLY A 1 93 ? -1.741 41.052 11.330 1.00 37.69 93 GLY A C 1
ATOM 719 O O . GLY A 1 93 ? -2.611 40.199 11.489 1.00 37.69 93 GLY A O 1
ATOM 720 N N . GLN A 1 94 ? -1.839 42.013 10.407 1.00 37.94 94 GLN A N 1
ATOM 721 C CA . GLN A 1 94 ? -3.019 42.211 9.554 1.00 37.94 94 GLN A CA 1
ATOM 722 C C . GLN A 1 94 ? -2.977 41.431 8.227 1.00 37.94 94 GLN A C 1
ATOM 724 O O . GLN A 1 94 ? -1.929 41.001 7.748 1.00 37.94 94 GLN A O 1
ATOM 729 N N . ASN A 1 95 ? -4.163 41.296 7.629 1.00 45.22 95 ASN A N 1
ATOM 730 C CA . ASN A 1 95 ? -4.450 40.638 6.354 1.00 45.22 95 ASN A CA 1
ATOM 731 C C . ASN A 1 95 ? -3.485 41.017 5.213 1.00 45.22 95 ASN A C 1
ATOM 733 O O . ASN A 1 95 ? -3.346 42.192 4.881 1.00 45.22 95 ASN A O 1
ATOM 737 N N . THR A 1 96 ? -2.965 40.017 4.494 1.00 40.22 96 THR A N 1
ATOM 738 C CA . THR A 1 96 ? -2.482 40.180 3.110 1.00 40.22 96 THR A CA 1
ATOM 739 C C . THR A 1 96 ? -2.960 39.016 2.236 1.00 40.22 96 THR A C 1
ATOM 741 O O . THR A 1 96 ? -3.052 37.871 2.677 1.00 40.22 96 THR A O 1
ATOM 744 N N . SER A 1 97 ? -3.325 39.305 0.985 1.00 46.56 97 SER A N 1
ATOM 745 C CA . SER A 1 97 ? -3.964 38.348 0.072 1.00 46.56 97 SER A CA 1
ATOM 746 C C . SER A 1 97 ? -2.940 37.467 -0.660 1.00 46.56 97 SER A C 1
ATOM 748 O O . SER A 1 97 ? -2.514 37.774 -1.776 1.00 46.56 97 SER A O 1
ATOM 750 N N . GLY A 1 98 ? -2.547 36.357 -0.029 1.00 34.94 98 GLY A N 1
ATOM 751 C CA . GLY A 1 98 ? -1.597 35.380 -0.574 1.00 34.94 98 GLY A CA 1
ATOM 752 C C . GLY A 1 98 ? -2.136 34.585 -1.772 1.00 34.94 98 GLY A C 1
ATOM 753 O O . GLY A 1 98 ? -2.953 33.678 -1.625 1.00 34.94 98 GLY A O 1
ATOM 754 N N . ARG A 1 99 ? -1.637 34.896 -2.973 1.00 38.94 99 ARG A N 1
ATOM 755 C CA . ARG A 1 99 ? -1.949 34.212 -4.243 1.00 38.94 99 ARG A CA 1
ATOM 756 C C . ARG A 1 99 ? -1.477 32.748 -4.203 1.00 38.94 99 ARG A C 1
ATOM 758 O O . ARG A 1 99 ? -0.277 32.504 -4.103 1.00 38.94 99 ARG A O 1
ATOM 765 N N . GLN A 1 100 ? -2.388 31.774 -4.312 1.00 37.34 100 GLN A N 1
ATOM 766 C CA . GLN A 1 100 ? -2.012 30.351 -4.317 1.00 37.34 100 GLN A CA 1
ATOM 767 C C . GLN A 1 100 ? -1.092 30.021 -5.504 1.00 37.34 100 GLN A C 1
ATOM 769 O O . GLN A 1 100 ? -1.480 30.150 -6.666 1.00 37.34 100 GLN A O 1
ATOM 774 N N . SER A 1 101 ? 0.129 29.573 -5.204 1.00 35.94 101 SER A N 1
ATOM 775 C CA . SER A 1 101 ? 1.079 29.091 -6.208 1.00 35.94 101 SER A CA 1
ATOM 776 C C . SER A 1 101 ? 0.669 27.707 -6.714 1.00 35.94 101 SER A C 1
ATOM 778 O O . SER A 1 101 ? 0.354 26.810 -5.928 1.00 35.94 101 SER A O 1
ATOM 780 N N . GLY A 1 102 ? 0.665 27.521 -8.035 1.00 31.53 102 GLY A N 1
ATOM 781 C CA . GLY A 1 102 ? 0.238 26.275 -8.663 1.00 31.53 102 GLY A CA 1
ATOM 782 C C . GLY A 1 102 ? 1.193 25.119 -8.362 1.00 31.53 102 GLY A C 1
ATOM 783 O O . GLY A 1 102 ? 2.307 25.081 -8.881 1.00 31.53 102 GLY A O 1
ATOM 784 N N . SER A 1 103 ? 0.736 24.145 -7.569 1.00 28.94 103 SER A N 1
ATOM 785 C CA . SER A 1 103 ? 1.463 22.894 -7.313 1.00 28.94 103 SER A CA 1
ATOM 786 C C . SER A 1 103 ? 1.766 22.165 -8.632 1.00 28.94 103 SER A C 1
ATOM 788 O O . SER A 1 103 ? 0.860 21.619 -9.275 1.00 28.94 103 SER A O 1
ATOM 790 N N . LYS A 1 104 ? 3.043 22.187 -9.043 1.00 32.12 104 LYS A N 1
ATOM 791 C CA . LYS A 1 104 ? 3.539 21.480 -10.229 1.00 32.12 104 LYS A CA 1
ATOM 792 C C . LYS A 1 104 ? 3.518 19.968 -9.988 1.00 32.12 104 LYS A C 1
ATOM 794 O O . LYS A 1 104 ? 3.980 19.472 -8.964 1.00 32.12 104 LYS A O 1
ATOM 799 N N . TYR A 1 105 ? 2.984 19.247 -10.965 1.00 31.19 105 TYR A N 1
ATOM 800 C CA . TYR A 1 105 ? 2.867 17.792 -10.963 1.00 31.19 105 TYR A CA 1
ATOM 801 C C . TYR A 1 105 ? 4.247 17.139 -11.110 1.00 31.19 105 TYR A C 1
ATOM 803 O O . TYR A 1 105 ? 5.065 17.606 -11.898 1.00 31.19 105 TYR A O 1
ATOM 811 N N . SER A 1 106 ? 4.486 16.023 -10.417 1.00 32.66 106 SER A N 1
ATOM 812 C CA . SER A 1 106 ? 5.673 15.180 -10.621 1.00 32.66 106 SER A CA 1
ATOM 813 C C . SER A 1 106 ? 5.256 13.730 -10.882 1.00 32.66 106 SER A C 1
ATOM 815 O O . SER A 1 106 ? 4.515 13.117 -10.115 1.00 32.66 106 SER A O 1
ATOM 817 N N . LYS A 1 107 ? 5.693 13.192 -12.025 1.00 40.72 107 LYS A N 1
ATOM 818 C CA . LYS A 1 107 ? 5.251 11.902 -12.575 1.00 40.72 107 LYS A CA 1
ATOM 819 C C . LYS A 1 107 ? 6.231 10.801 -12.158 1.00 40.72 107 LYS A C 1
ATOM 821 O O . LYS A 1 107 ? 7.344 10.727 -12.664 1.00 40.72 107 LYS A O 1
ATOM 826 N N . MET A 1 108 ? 5.844 9.957 -11.206 1.00 32.81 108 MET A N 1
ATOM 827 C CA . MET A 1 108 ? 6.735 8.929 -10.646 1.00 32.81 108 MET A CA 1
ATOM 828 C C . MET A 1 108 ? 6.927 7.718 -11.585 1.00 32.81 108 MET A C 1
ATOM 830 O O . MET A 1 108 ? 5.948 7.152 -12.066 1.00 32.81 108 MET A O 1
ATOM 834 N N . ARG A 1 109 ? 8.175 7.251 -11.763 1.00 44.47 109 ARG A N 1
ATOM 835 C CA . ARG A 1 109 ? 8.529 5.919 -12.317 1.00 44.47 109 ARG A CA 1
ATOM 836 C C . ARG A 1 109 ? 9.013 4.951 -11.215 1.00 44.47 109 ARG A C 1
ATOM 838 O O . ARG A 1 109 ? 9.031 5.279 -10.022 1.00 44.47 109 ARG A O 1
ATOM 845 N N . ALA A 1 110 ? 9.428 3.750 -11.622 1.00 37.97 110 ALA A N 1
ATOM 846 C CA . ALA A 1 110 ? 10.431 2.949 -10.917 1.00 37.97 110 ALA A CA 1
ATOM 847 C C . ALA A 1 110 ? 11.850 3.480 -11.202 1.00 37.97 110 ALA A C 1
ATOM 849 O O . ALA A 1 110 ? 12.103 4.012 -12.283 1.00 37.97 110 ALA A O 1
ATOM 850 N N . ARG A 1 111 ? 12.792 3.287 -10.269 1.00 41.56 111 ARG A N 1
ATOM 851 C CA . ARG A 1 111 ? 14.225 3.439 -10.567 1.00 41.56 111 ARG A CA 1
ATOM 852 C C . ARG A 1 111 ? 14.716 2.168 -11.269 1.00 41.56 111 ARG A C 1
ATOM 854 O O . ARG A 1 111 ? 14.784 1.121 -10.633 1.00 41.56 111 ARG A O 1
ATOM 861 N N . SER A 1 112 ? 15.090 2.276 -12.542 1.00 40.22 112 SER A N 1
ATOM 862 C CA . SER A 1 112 ? 16.153 1.431 -13.092 1.00 40.22 112 SER A CA 1
ATOM 863 C C . SER A 1 112 ? 17.472 2.132 -12.779 1.00 40.22 112 SER A C 1
ATOM 865 O O . SER A 1 112 ? 17.622 3.318 -13.080 1.00 40.22 112 SER A O 1
ATOM 867 N N . CYS A 1 113 ? 18.393 1.452 -12.101 1.00 42.00 113 CYS A N 1
ATOM 868 C CA . CYS A 1 113 ? 19.654 2.052 -11.676 1.00 42.00 113 CYS A CA 1
ATOM 869 C C . CYS A 1 113 ? 20.603 2.165 -12.878 1.00 42.00 113 CYS A C 1
ATOM 871 O O . CYS A 1 113 ? 21.286 1.201 -13.210 1.00 42.00 113 CYS A O 1
ATOM 873 N N . LYS A 1 114 ? 20.658 3.330 -13.542 1.00 36.69 114 LYS A N 1
ATOM 874 C CA . LYS A 1 114 ? 21.674 3.588 -14.578 1.00 36.69 114 LYS A CA 1
ATOM 875 C C . LYS A 1 114 ? 23.075 3.354 -13.989 1.00 36.69 114 LYS A C 1
ATOM 877 O O . LYS A 1 114 ? 23.358 3.818 -12.892 1.00 36.69 114 LYS A O 1
ATOM 882 N N . GLY A 1 115 ? 23.920 2.613 -14.705 1.00 40.31 115 GLY A N 1
ATOM 883 C CA . GLY A 1 115 ? 25.276 2.239 -14.274 1.00 40.31 115 GLY A CA 1
ATOM 884 C C . GLY A 1 115 ? 25.371 0.946 -13.450 1.00 40.31 115 GLY A C 1
ATOM 885 O O . GLY A 1 115 ? 26.366 0.239 -13.564 1.00 40.31 115 GLY A O 1
ATOM 886 N N . VAL A 1 116 ? 24.330 0.567 -12.700 1.00 43.25 116 VAL A N 1
ATOM 887 C CA . VAL A 1 116 ? 24.299 -0.708 -11.962 1.00 43.25 116 VAL A CA 1
ATOM 888 C C . VAL A 1 116 ? 23.579 -1.757 -12.805 1.00 43.25 116 VAL A C 1
ATOM 890 O O . VAL A 1 116 ? 22.420 -1.575 -13.176 1.00 43.25 116 VAL A O 1
ATOM 893 N N . THR A 1 117 ? 24.217 -2.900 -13.070 1.00 44.06 117 THR A N 1
ATOM 894 C CA . THR A 1 117 ? 23.515 -4.071 -13.620 1.00 44.06 117 THR A CA 1
ATOM 895 C C . THR A 1 117 ? 22.374 -4.457 -12.685 1.00 44.06 117 THR A C 1
ATOM 897 O O . THR A 1 117 ? 22.616 -4.955 -11.585 1.00 44.06 117 THR A O 1
ATOM 900 N N . VAL A 1 118 ? 21.129 -4.216 -13.113 1.00 49.84 118 VAL A N 1
ATOM 901 C CA . VAL A 1 118 ? 19.918 -4.435 -12.305 1.00 49.84 118 VAL A CA 1
ATOM 902 C C . VAL A 1 118 ? 19.652 -5.937 -12.176 1.00 49.84 118 VAL A C 1
ATOM 904 O O . VAL A 1 118 ? 18.841 -6.520 -12.898 1.00 49.84 118 VAL A O 1
ATOM 907 N N . GLY A 1 119 ? 20.399 -6.570 -11.274 1.00 55.88 119 GLY A N 1
ATOM 908 C CA . GLY A 1 119 ? 20.323 -7.994 -10.990 1.00 55.88 119 GLY A CA 1
ATOM 909 C C . GLY A 1 119 ? 18.946 -8.422 -10.482 1.00 55.88 119 GLY A C 1
ATOM 910 O O . GLY A 1 119 ? 18.097 -7.612 -10.100 1.00 55.88 119 GLY A O 1
ATOM 911 N N . ARG A 1 120 ? 18.708 -9.739 -10.490 1.00 63.06 120 ARG A N 1
ATOM 912 C CA . ARG A 1 120 ? 17.466 -10.319 -9.956 1.00 63.06 120 ARG A CA 1
ATOM 913 C C . ARG A 1 120 ? 17.283 -9.867 -8.497 1.00 63.06 120 ARG A C 1
ATOM 915 O O . ARG A 1 120 ? 18.263 -9.928 -7.759 1.00 63.06 120 ARG A O 1
ATOM 922 N N . PRO A 1 121 ? 16.075 -9.465 -8.051 1.00 65.38 121 PRO A N 1
ATOM 923 C CA . PRO A 1 121 ? 15.851 -8.995 -6.683 1.00 65.38 121 PRO A CA 1
ATOM 924 C C . PRO A 1 121 ? 16.441 -9.943 -5.624 1.00 65.38 121 PRO A C 1
ATOM 926 O O . PRO A 1 121 ? 15.976 -11.070 -5.473 1.00 65.38 121 PRO A O 1
ATOM 929 N N . GLY A 1 122 ? 17.473 -9.480 -4.909 1.00 67.69 122 GLY A N 1
ATOM 930 C CA . GLY A 1 122 ? 18.294 -10.301 -4.007 1.00 67.69 122 GLY A CA 1
ATOM 931 C C . GLY A 1 122 ? 19.751 -10.496 -4.455 1.00 67.69 122 GLY A C 1
ATOM 932 O O . GLY A 1 122 ? 20.538 -11.047 -3.692 1.00 67.69 122 GLY A O 1
ATOM 933 N N . SER A 1 123 ? 20.138 -10.027 -5.645 1.00 76.00 123 SER A N 1
ATOM 934 C CA . SER A 1 123 ? 21.544 -9.898 -6.040 1.00 76.00 123 SER A CA 1
ATOM 935 C C . SER A 1 123 ? 22.299 -8.946 -5.110 1.00 76.00 123 SER A C 1
ATOM 937 O O . SER A 1 123 ? 21.749 -7.942 -4.656 1.00 76.00 123 SER A O 1
ATOM 939 N N . ARG A 1 124 ? 23.580 -9.240 -4.882 1.00 70.56 124 ARG A N 1
ATOM 940 C CA . ARG A 1 124 ? 24.517 -8.360 -4.178 1.00 70.56 124 ARG A CA 1
ATOM 941 C C . ARG A 1 124 ? 24.635 -7.015 -4.912 1.00 70.56 124 ARG A C 1
ATOM 943 O O . ARG A 1 124 ? 24.747 -6.999 -6.135 1.00 70.56 124 ARG A O 1
ATOM 950 N N . CYS A 1 125 ? 24.608 -5.915 -4.163 1.00 63.84 125 CYS A N 1
ATOM 951 C CA . CYS A 1 125 ? 24.990 -4.592 -4.653 1.00 63.84 125 CYS A CA 1
ATOM 952 C C . CYS A 1 125 ? 26.362 -4.255 -4.069 1.00 63.84 125 CYS A C 1
ATOM 954 O O . CYS A 1 125 ? 26.498 -4.214 -2.848 1.00 63.84 125 CYS A O 1
ATOM 956 N N . ASP A 1 126 ? 27.347 -4.004 -4.927 1.00 77.38 126 ASP A N 1
ATOM 957 C CA . ASP A 1 126 ? 28.701 -3.603 -4.519 1.00 77.38 126 ASP A CA 1
ATOM 958 C C . A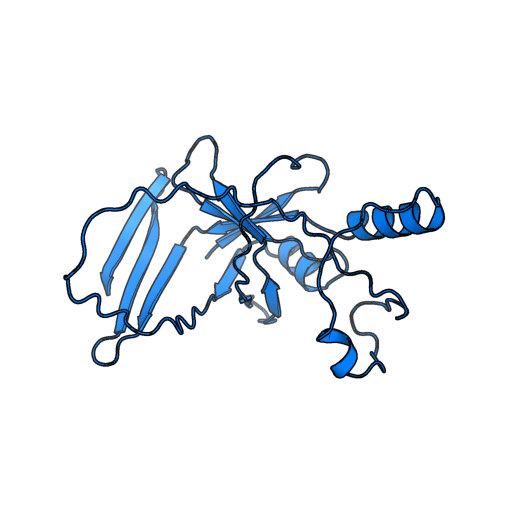SP A 1 126 ? 28.919 -2.072 -4.589 1.00 77.38 126 ASP A C 1
ATOM 960 O O . ASP A 1 126 ? 29.967 -1.570 -4.196 1.00 77.38 126 ASP A O 1
ATOM 964 N N . SER A 1 127 ? 27.907 -1.318 -5.039 1.00 65.56 127 SER A N 1
ATOM 965 C CA . SER A 1 127 ? 27.851 0.153 -5.040 1.00 65.56 127 SER A CA 1
ATOM 966 C C . SER A 1 127 ? 27.660 0.727 -3.628 1.00 65.56 127 SER A C 1
ATOM 968 O O . SER A 1 127 ? 26.738 0.319 -2.913 1.00 65.56 127 SER A O 1
ATOM 970 N N . GLY A 1 128 ? 28.483 1.706 -3.245 1.00 66.62 128 GLY A N 1
ATOM 971 C CA . GLY A 1 128 ? 28.447 2.340 -1.922 1.00 66.62 128 GLY A CA 1
ATOM 972 C C . GLY A 1 128 ? 27.237 3.256 -1.683 1.00 66.62 128 GLY A C 1
ATOM 973 O O . GLY A 1 128 ? 26.642 3.806 -2.605 1.00 66.62 128 GLY A O 1
ATOM 974 N N . GLN A 1 129 ? 26.890 3.470 -0.410 1.00 60.78 129 GLN A N 1
ATOM 975 C CA . GLN A 1 129 ? 25.689 4.219 -0.007 1.00 60.78 129 GLN A CA 1
ATOM 976 C C . GLN A 1 129 ? 25.705 5.712 -0.410 1.00 60.78 129 GLN A C 1
ATOM 978 O O . GLN A 1 129 ? 24.641 6.300 -0.596 1.00 60.78 129 GLN A O 1
ATOM 983 N N . ALA A 1 130 ? 26.886 6.312 -0.597 1.00 64.56 130 ALA A N 1
ATOM 984 C CA . ALA A 1 130 ? 27.052 7.737 -0.906 1.00 64.56 130 ALA A CA 1
ATOM 985 C C . ALA A 1 130 ? 26.503 8.164 -2.286 1.00 64.56 130 ALA A C 1
ATOM 987 O O . ALA A 1 130 ? 26.173 9.331 -2.484 1.00 64.56 130 ALA A O 1
ATOM 988 N N . GLU A 1 131 ? 26.350 7.239 -3.241 1.00 63.62 131 GLU A N 1
ATOM 989 C CA . GLU A 1 131 ? 25.853 7.552 -4.594 1.00 63.62 131 GLU A CA 1
ATOM 990 C C . GLU A 1 131 ? 24.366 7.963 -4.620 1.00 63.62 131 GLU A C 1
ATOM 992 O O . GLU A 1 131 ? 23.871 8.485 -5.619 1.00 63.62 131 GLU A O 1
ATOM 997 N N . PHE A 1 132 ? 23.629 7.738 -3.527 1.00 55.06 132 PHE A N 1
ATOM 998 C CA . PHE A 1 132 ? 22.178 7.928 -3.485 1.00 55.06 132 PHE A CA 1
ATOM 999 C C . PHE A 1 132 ? 21.724 9.349 -3.121 1.00 55.06 132 PHE A C 1
ATOM 1001 O O . PHE A 1 132 ? 20.571 9.686 -3.405 1.00 55.06 132 PHE A O 1
ATOM 1008 N N . GLU A 1 133 ? 22.587 10.165 -2.510 1.00 57.66 133 GLU A N 1
ATOM 1009 C CA . GLU A 1 133 ? 22.193 11.437 -1.877 1.00 57.66 133 GLU A CA 1
ATOM 1010 C C . GLU A 1 133 ? 22.125 12.616 -2.864 1.00 57.66 133 GLU A C 1
ATOM 1012 O O . GLU A 1 133 ? 21.241 13.460 -2.747 1.00 57.66 133 GLU A O 1
ATOM 1017 N N . ASN A 1 134 ? 22.965 12.629 -3.905 1.00 55.00 134 ASN A N 1
ATOM 1018 C CA . ASN A 1 134 ? 23.003 13.698 -4.920 1.00 55.00 134 ASN A CA 1
ATOM 1019 C C . ASN A 1 134 ? 21.951 13.555 -6.045 1.00 55.00 134 ASN A C 1
ATOM 1021 O O . ASN A 1 134 ? 21.986 14.289 -7.033 1.00 55.00 134 ASN A O 1
ATOM 1025 N N . LEU A 1 135 ? 21.010 12.611 -5.933 1.00 48.59 135 LEU A N 1
ATOM 1026 C CA . LEU A 1 135 ? 20.005 12.332 -6.967 1.00 48.59 135 LEU A CA 1
ATOM 1027 C C . LEU A 1 135 ? 18.803 13.292 -6.900 1.00 48.59 135 LEU A C 1
ATOM 1029 O O . LEU A 1 135 ? 17.680 12.882 -6.588 1.00 48.59 135 LEU A O 1
ATOM 1033 N N . SER A 1 136 ? 19.039 14.558 -7.253 1.00 46.75 136 SER A N 1
ATOM 1034 C CA . SER A 1 136 ? 17.988 15.535 -7.566 1.00 46.75 136 SER A CA 1
ATOM 1035 C C . SER A 1 136 ? 17.123 15.029 -8.724 1.00 46.75 136 SER A C 1
ATOM 1037 O O . SER A 1 136 ? 17.586 14.891 -9.853 1.00 46.75 136 SER A O 1
ATOM 1039 N N . LEU A 1 137 ? 15.858 14.715 -8.437 1.00 51.88 137 LEU A N 1
ATOM 1040 C CA . LEU A 1 137 ? 14.931 14.071 -9.375 1.00 51.88 137 LEU A CA 1
ATOM 1041 C C . LEU A 1 137 ? 14.221 15.078 -10.294 1.00 51.88 137 LEU A C 1
ATOM 1043 O O . LEU A 1 137 ? 12.992 15.184 -10.281 1.00 51.88 137 LEU A O 1
ATOM 1047 N N . GLU A 1 138 ? 14.989 15.779 -11.126 1.00 57.97 138 GLU A N 1
ATOM 1048 C CA . GLU A 1 138 ? 14.430 16.358 -12.351 1.00 57.97 138 GLU A CA 1
ATOM 1049 C C . GLU A 1 138 ? 14.173 15.234 -13.370 1.00 57.97 138 GLU A C 1
ATOM 1051 O O . GLU A 1 138 ? 14.919 14.256 -13.457 1.00 57.97 138 GLU A O 1
ATOM 1056 N N . LEU A 1 139 ? 13.039 15.313 -14.069 1.00 65.00 139 LEU A N 1
ATOM 1057 C CA . LEU A 1 139 ? 12.495 14.211 -14.861 1.00 65.00 139 LEU A CA 1
ATOM 1058 C C . LEU A 1 139 ? 12.518 14.559 -16.349 1.00 65.00 139 LEU A C 1
ATOM 1060 O O . LEU A 1 139 ? 11.489 14.932 -16.913 1.00 65.00 139 LEU A O 1
ATOM 1064 N N . ASP A 1 140 ? 13.681 14.394 -16.973 1.00 71.50 140 ASP A N 1
ATOM 1065 C CA . ASP A 1 140 ? 13.800 14.465 -18.428 1.00 71.50 140 ASP A CA 1
ATOM 1066 C C . ASP A 1 140 ? 12.881 13.429 -19.101 1.00 71.50 140 ASP A C 1
ATOM 1068 O O . ASP A 1 140 ? 12.826 12.244 -18.731 1.00 71.50 140 ASP A O 1
ATOM 1072 N N . GLU A 1 141 ? 12.170 13.874 -20.137 1.00 75.69 141 GLU A N 1
ATOM 1073 C CA . GLU A 1 141 ? 11.566 12.960 -21.101 1.00 75.69 141 GLU A CA 1
ATOM 1074 C C . GLU A 1 141 ? 12.684 12.218 -21.859 1.00 75.69 141 GLU A C 1
ATOM 1076 O O . GLU A 1 141 ? 13.791 12.741 -22.006 1.00 75.69 141 GLU A O 1
ATOM 1081 N N . PRO A 1 142 ? 12.462 10.954 -22.268 1.00 71.81 142 PRO A N 1
ATOM 1082 C CA . PRO A 1 142 ? 13.546 10.141 -22.792 1.00 71.81 142 PRO A CA 1
ATOM 1083 C C . PRO A 1 142 ? 13.984 10.728 -24.134 1.00 71.81 142 PRO A C 1
ATOM 1085 O O . PRO A 1 142 ? 13.142 11.102 -24.957 1.00 71.81 142 PRO A O 1
ATOM 1088 N N . ARG A 1 143 ? 15.295 10.800 -24.372 1.00 78.12 143 ARG A N 1
ATOM 1089 C CA . ARG A 1 143 ? 15.800 11.234 -25.679 1.00 78.12 143 ARG A CA 1
ATOM 1090 C C . ARG A 1 143 ? 15.316 10.237 -26.747 1.00 78.12 143 ARG A C 1
ATOM 1092 O O . ARG A 1 143 ? 15.104 9.072 -26.411 1.00 78.12 143 ARG A O 1
ATOM 1099 N N . PRO A 1 144 ? 15.141 10.646 -28.017 1.00 79.69 144 PRO A N 1
ATOM 1100 C CA . PRO A 1 144 ? 14.564 9.797 -29.069 1.00 79.69 144 PRO A CA 1
ATOM 1101 C C . PRO A 1 144 ? 15.484 8.651 -29.553 1.00 79.69 144 PRO A C 1
ATOM 1103 O O . PRO A 1 144 ? 15.382 8.219 -30.695 1.00 79.69 144 PRO A O 1
ATOM 1106 N N . ASP A 1 145 ? 16.376 8.150 -28.696 1.00 89.81 145 ASP A N 1
ATOM 1107 C CA . ASP A 1 145 ? 17.102 6.897 -28.891 1.00 89.81 145 ASP A CA 1
ATOM 1108 C C . ASP A 1 145 ? 16.193 5.708 -28.530 1.00 89.81 145 ASP A C 1
ATOM 1110 O O . ASP A 1 145 ? 15.659 5.606 -27.419 1.00 89.81 145 ASP A O 1
ATOM 1114 N N . ASP A 1 146 ? 16.050 4.776 -29.473 1.00 87.06 146 ASP A N 1
ATOM 1115 C CA . ASP A 1 146 ? 15.293 3.536 -29.293 1.00 87.06 146 ASP A CA 1
ATOM 1116 C C . ASP A 1 146 ? 15.802 2.693 -28.112 1.00 87.06 146 ASP A C 1
ATOM 1118 O O . ASP A 1 146 ? 15.028 1.940 -27.514 1.00 87.06 146 ASP A O 1
ATOM 1122 N N . THR A 1 147 ? 17.081 2.811 -27.743 1.00 89.38 147 THR A N 1
ATOM 1123 C CA . THR A 1 147 ? 17.678 2.052 -26.634 1.00 89.38 147 THR A CA 1
ATOM 1124 C C . THR A 1 147 ? 17.138 2.522 -25.285 1.00 89.38 147 THR A C 1
ATOM 1126 O O . THR A 1 147 ? 16.617 1.706 -24.517 1.00 89.38 147 THR A O 1
ATOM 1129 N N . GLU A 1 148 ? 17.180 3.830 -24.998 1.00 84.69 148 GLU A N 1
ATOM 1130 C CA . GLU A 1 148 ? 16.568 4.391 -23.782 1.00 84.69 148 GLU A CA 1
ATOM 1131 C C . GLU A 1 148 ? 15.059 4.122 -23.722 1.00 84.69 148 GLU A C 1
ATOM 1133 O O . GLU A 1 148 ? 14.537 3.749 -22.665 1.00 84.69 148 GLU A O 1
ATOM 1138 N N . LYS A 1 149 ? 14.365 4.255 -24.859 1.00 86.44 149 LYS A N 1
ATOM 1139 C CA . LYS A 1 149 ? 12.926 3.992 -24.969 1.00 86.44 149 LYS A CA 1
ATOM 1140 C C . LYS A 1 149 ? 12.578 2.549 -24.588 1.00 86.44 149 LYS A C 1
ATOM 1142 O O . LYS A 1 149 ? 11.751 2.348 -23.697 1.00 86.44 149 LYS A O 1
ATOM 1147 N N . ARG A 1 150 ? 13.258 1.552 -25.171 1.00 88.00 150 ARG A N 1
ATOM 1148 C CA . ARG A 1 150 ? 13.060 0.121 -24.852 1.00 88.00 150 ARG A CA 1
ATOM 1149 C C . ARG A 1 150 ? 13.337 -0.189 -23.378 1.00 88.00 150 ARG A C 1
ATOM 1151 O O . ARG A 1 150 ? 12.585 -0.937 -22.754 1.00 88.00 150 ARG A O 1
ATOM 1158 N N . LEU A 1 151 ? 14.383 0.403 -22.794 1.00 87.75 151 LEU A N 1
ATOM 1159 C CA . LEU A 1 151 ? 14.703 0.234 -21.371 1.00 87.75 151 LEU A CA 1
ATOM 1160 C C . LEU A 1 151 ? 13.638 0.859 -20.452 1.00 87.75 151 LEU A C 1
ATOM 1162 O O . LEU A 1 151 ? 13.306 0.275 -19.417 1.00 87.75 151 LEU A O 1
ATOM 1166 N N . TRP A 1 152 ? 13.079 2.016 -20.818 1.00 83.88 152 TRP A N 1
ATOM 1167 C CA . TRP A 1 152 ? 11.983 2.672 -20.093 1.00 83.88 152 TRP A CA 1
ATOM 1168 C C . TRP A 1 152 ? 10.663 1.888 -20.223 1.00 83.88 152 TRP A C 1
ATOM 1170 O O . TRP A 1 152 ? 9.995 1.671 -19.213 1.00 83.88 152 TRP A O 1
ATOM 1180 N N . GLU A 1 153 ? 10.320 1.379 -21.411 1.00 87.06 153 GLU A N 1
ATOM 1181 C CA . GLU A 1 153 ? 9.146 0.517 -21.646 1.00 87.06 153 GLU A CA 1
ATOM 1182 C C . GLU A 1 153 ? 9.237 -0.800 -20.858 1.00 87.06 153 GLU A C 1
ATOM 1184 O O . GLU A 1 153 ? 8.319 -1.133 -20.106 1.00 87.06 153 GLU A O 1
ATOM 1189 N N . MET A 1 154 ? 10.383 -1.489 -20.912 1.00 88.00 154 MET A N 1
ATOM 1190 C CA . MET A 1 154 ? 10.651 -2.676 -20.088 1.00 88.00 154 MET A CA 1
ATOM 1191 C C . MET A 1 154 ? 10.631 -2.356 -18.582 1.00 88.00 154 MET A C 1
ATOM 1193 O O . MET A 1 154 ? 10.217 -3.178 -17.768 1.00 88.00 154 MET A O 1
ATOM 1197 N N . SER A 1 155 ? 11.053 -1.158 -18.168 1.00 86.38 155 SER A N 1
ATOM 1198 C CA . SER A 1 155 ? 10.967 -0.747 -16.758 1.00 86.38 155 SER A CA 1
ATOM 1199 C C . SER A 1 155 ? 9.520 -0.526 -16.303 1.00 86.38 155 SER A C 1
ATOM 1201 O O . SER A 1 155 ? 9.191 -0.840 -15.159 1.00 86.38 155 SER A O 1
ATOM 1203 N N . LEU A 1 156 ? 8.646 -0.025 -17.185 1.00 87.00 156 LEU A N 1
ATOM 1204 C CA . LEU A 1 156 ? 7.217 0.133 -16.904 1.00 87.00 156 LEU A CA 1
ATOM 1205 C C . LEU A 1 156 ? 6.462 -1.202 -16.929 1.00 87.00 156 LEU A C 1
ATOM 1207 O O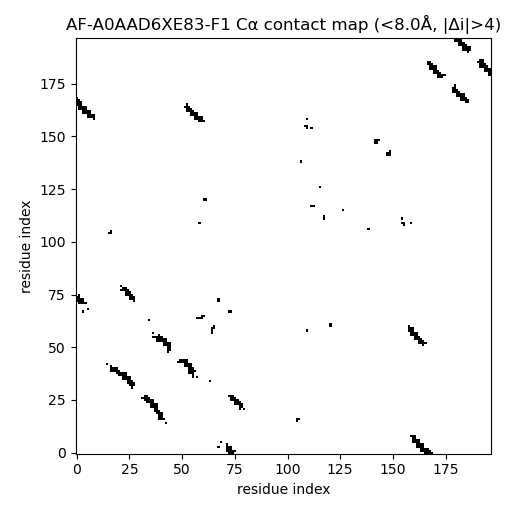 . LEU A 1 156 ? 5.620 -1.417 -16.062 1.00 87.00 156 LEU A O 1
ATOM 1211 N N . SER A 1 157 ? 6.799 -2.133 -17.829 1.00 90.12 157 SER A N 1
ATOM 1212 C CA . SER A 1 157 ? 6.158 -3.460 -17.880 1.00 90.12 157 SER A CA 1
ATOM 1213 C C . SER A 1 157 ? 6.397 -4.307 -16.621 1.00 90.12 157 SER A C 1
ATOM 1215 O O . SER A 1 157 ? 5.665 -5.258 -16.363 1.00 90.12 157 SER A O 1
ATOM 1217 N N . ASN A 1 158 ? 7.411 -3.963 -15.820 1.00 92.50 158 ASN A N 1
ATOM 1218 C CA . ASN A 1 158 ? 7.694 -4.590 -14.530 1.00 92.50 158 ASN A CA 1
ATOM 1219 C C . ASN A 1 158 ? 6.938 -3.951 -13.345 1.00 92.50 158 ASN A C 1
ATOM 1221 O O . ASN A 1 158 ? 7.083 -4.430 -12.221 1.00 92.50 158 ASN A O 1
ATOM 1225 N N . LEU A 1 159 ? 6.137 -2.897 -13.544 1.00 92.94 159 LEU A N 1
ATOM 1226 C CA . LEU A 1 159 ? 5.320 -2.292 -12.486 1.00 92.94 159 LEU A CA 1
ATOM 1227 C C . LEU A 1 159 ? 3.897 -2.861 -12.463 1.00 92.94 159 LEU A C 1
ATOM 1229 O O . LEU A 1 159 ? 3.155 -2.761 -13.435 1.00 92.94 159 LEU A O 1
ATOM 1233 N N . ALA A 1 160 ? 3.484 -3.370 -11.302 1.00 92.81 160 ALA A N 1
ATOM 1234 C CA . ALA A 1 160 ? 2.080 -3.647 -11.015 1.00 92.81 160 ALA A CA 1
ATOM 1235 C C . ALA A 1 160 ? 1.414 -2.406 -10.399 1.00 92.81 160 ALA A C 1
ATOM 1237 O O . ALA A 1 160 ? 2.041 -1.701 -9.601 1.00 92.81 160 ALA A O 1
ATOM 1238 N N . LEU A 1 161 ? 0.137 -2.161 -10.715 1.00 94.25 161 LEU A N 1
ATOM 1239 C CA . LEU A 1 161 ? -0.679 -1.185 -9.995 1.00 94.25 161 LEU A CA 1
ATOM 1240 C C . LEU A 1 161 ? -1.457 -1.913 -8.897 1.00 94.25 161 LEU A C 1
ATOM 1242 O O . LEU A 1 161 ? -2.207 -2.854 -9.155 1.00 94.25 161 LEU A O 1
ATOM 1246 N N . VAL A 1 162 ? -1.243 -1.501 -7.651 1.00 94.62 162 VAL A N 1
ATOM 1247 C CA . VAL A 1 162 ? -1.824 -2.158 -6.480 1.00 94.62 162 VAL A CA 1
ATOM 1248 C C . VAL A 1 162 ? -2.647 -1.147 -5.705 1.00 94.62 162 VAL A C 1
ATOM 1250 O O . VAL A 1 162 ? -2.109 -0.201 -5.126 1.00 94.62 162 VAL A O 1
ATOM 1253 N N . VAL A 1 163 ? -3.957 -1.371 -5.704 1.00 95.12 163 VAL A N 1
ATOM 1254 C CA . VAL A 1 163 ? -4.940 -0.601 -4.949 1.00 95.12 163 VAL A CA 1
ATOM 1255 C C . VAL A 1 163 ? -5.290 -1.397 -3.693 1.00 95.12 163 VAL A C 1
ATOM 1257 O O . VAL A 1 163 ? -5.439 -2.619 -3.747 1.00 95.12 163 VAL A O 1
ATOM 1260 N N . ILE A 1 164 ? -5.390 -0.738 -2.542 1.00 94.75 164 ILE A N 1
ATOM 1261 C CA . ILE A 1 164 ? -5.759 -1.395 -1.283 1.00 94.75 164 ILE A CA 1
ATOM 1262 C C . ILE A 1 164 ? -6.989 -0.701 -0.697 1.00 94.75 164 ILE A C 1
ATOM 1264 O O . ILE A 1 164 ? -6.956 0.499 -0.428 1.00 94.75 164 ILE A O 1
ATOM 1268 N N . GLU A 1 165 ? -8.058 -1.479 -0.506 1.00 93.94 165 GLU A N 1
ATOM 1269 C CA . GLU A 1 165 ? -9.327 -1.067 0.098 1.00 93.94 165 GLU A CA 1
ATOM 1270 C C . GLU A 1 165 ? -9.305 -1.396 1.608 1.00 93.94 165 GLU A C 1
ATOM 1272 O O . GLU A 1 165 ? -9.372 -2.580 1.982 1.00 93.94 165 GLU A O 1
ATOM 1277 N N . PRO A 1 166 ? -9.172 -0.398 2.503 1.00 94.25 166 PRO A N 1
ATOM 1278 C CA . PRO A 1 166 ? -9.229 -0.630 3.942 1.00 94.25 166 PRO A CA 1
ATOM 1279 C C . PRO A 1 166 ? -10.659 -1.003 4.364 1.00 94.25 166 PRO A C 1
ATOM 1281 O O . PRO A 1 166 ? -11.611 -0.292 4.062 1.00 94.25 166 PRO A O 1
ATOM 1284 N N . GLN A 1 167 ? -10.821 -2.116 5.088 1.00 93.31 167 GLN A N 1
ATOM 1285 C CA . GLN A 1 167 ? -12.110 -2.475 5.713 1.00 93.31 167 GLN A CA 1
ATOM 1286 C C . GLN A 1 167 ? -12.157 -2.062 7.199 1.00 93.31 167 GLN A C 1
ATOM 1288 O O . GLN A 1 167 ? -13.225 -1.999 7.801 1.00 93.31 167 GLN A O 1
ATOM 1293 N N . GLU A 1 168 ? -10.984 -1.814 7.787 1.00 93.31 168 GLU A N 1
ATOM 1294 C CA . GLU A 1 168 ? -10.744 -1.496 9.195 1.00 93.31 168 GLU A CA 1
ATOM 1295 C C . GLU A 1 168 ? -9.453 -0.669 9.284 1.00 93.31 168 GLU A C 1
ATOM 1297 O O . GLU A 1 168 ? -8.460 -1.020 8.634 1.00 93.31 168 GLU A O 1
ATOM 1302 N N . VAL A 1 169 ? -9.461 0.398 10.084 1.00 94.25 169 VAL A N 1
ATOM 1303 C CA . VAL A 1 169 ? -8.309 1.271 10.359 1.00 94.25 169 VAL A CA 1
ATOM 1304 C C . VAL A 1 169 ? -8.248 1.518 11.863 1.00 94.25 169 VAL A C 1
ATOM 1306 O O . VAL A 1 169 ? -9.192 2.049 12.438 1.00 94.25 169 VAL A O 1
ATOM 1309 N N . ASP A 1 170 ? -7.144 1.148 12.507 1.00 94.62 170 ASP A N 1
ATOM 1310 C CA . ASP A 1 170 ? -6.890 1.461 13.916 1.00 94.62 170 ASP A CA 1
ATOM 1311 C C . ASP A 1 170 ? -5.986 2.702 13.978 1.00 94.62 170 ASP A C 1
ATOM 1313 O O . ASP A 1 170 ? -4.828 2.655 13.551 1.00 94.62 170 ASP A O 1
ATOM 1317 N N . TYR A 1 171 ? -6.541 3.838 14.404 1.00 93.81 171 TYR A N 1
ATOM 1318 C CA . TYR A 1 171 ? -5.822 5.106 14.510 1.00 93.81 171 TYR A CA 1
ATOM 1319 C C . TYR A 1 171 ? -5.403 5.351 15.959 1.00 93.81 171 TYR A C 1
ATOM 1321 O O . TYR A 1 171 ? -6.234 5.318 16.865 1.00 93.81 171 TYR A O 1
ATOM 1329 N N . VAL A 1 172 ? -4.111 5.610 16.167 1.00 93.31 172 VAL A N 1
ATOM 1330 C CA . VAL A 1 172 ? -3.504 5.729 17.497 1.00 93.31 172 VAL A CA 1
ATOM 1331 C C . VAL A 1 172 ? -2.930 7.129 17.680 1.00 93.31 172 VAL A C 1
ATOM 1333 O O . VAL A 1 172 ? -1.907 7.474 17.082 1.00 93.31 172 VAL A O 1
ATOM 1336 N N . GLU A 1 173 ? -3.570 7.931 18.527 1.00 90.75 173 GLU A N 1
ATOM 1337 C CA . GLU A 1 173 ? -3.031 9.210 18.991 1.00 90.75 173 GLU A CA 1
ATOM 1338 C C . GLU A 1 173 ? -2.099 8.926 20.177 1.00 90.75 173 GLU A C 1
ATOM 1340 O O . GLU A 1 173 ? -2.554 8.647 21.287 1.00 90.75 173 GLU A O 1
ATOM 1345 N N . LEU A 1 174 ? -0.784 8.962 19.942 1.00 90.19 174 LEU A N 1
ATOM 1346 C CA . LEU A 1 174 ? 0.220 8.867 21.003 1.00 90.19 174 LEU A CA 1
ATOM 1347 C C . LEU A 1 174 ? 0.445 10.258 21.609 1.00 90.19 174 LEU A C 1
ATOM 1349 O O . LEU A 1 174 ? 0.984 11.140 20.938 1.00 90.19 174 LEU A O 1
ATOM 1353 N N . THR A 1 175 ? 0.059 10.454 22.871 1.00 87.94 175 THR A N 1
ATOM 1354 C CA . THR A 1 175 ? 0.301 11.708 23.611 1.00 87.94 175 THR A CA 1
ATOM 1355 C C . THR A 1 175 ? 1.083 11.440 24.903 1.00 87.94 175 THR A C 1
ATOM 1357 O O . THR A 1 175 ? 1.061 10.313 25.397 1.00 87.94 175 THR A O 1
ATOM 1360 N N . PRO A 1 176 ? 1.759 12.444 25.500 1.00 89.75 176 PRO A N 1
ATOM 1361 C CA . PRO A 1 176 ? 2.591 12.230 26.689 1.00 89.75 176 PRO A CA 1
ATOM 1362 C C . PRO A 1 176 ? 1.858 11.747 27.952 1.00 89.75 176 PRO A C 1
ATOM 1364 O O . PRO A 1 176 ? 2.525 11.322 28.891 1.00 89.75 176 PRO A O 1
ATOM 1367 N N . MET A 1 177 ? 0.522 11.841 28.011 1.00 82.12 177 MET A N 1
ATOM 1368 C CA . MET A 1 177 ? -0.269 11.470 29.200 1.00 82.12 177 MET A CA 1
ATOM 1369 C C . MET A 1 177 ? -1.428 10.507 28.923 1.00 82.12 177 MET A C 1
ATOM 1371 O O . MET A 1 177 ? -1.851 9.809 29.840 1.00 82.12 177 MET A O 1
ATOM 1375 N N . LEU A 1 178 ? -1.948 10.450 27.693 1.00 85.56 178 LEU A N 1
ATOM 1376 C CA . LEU A 1 178 ? -3.030 9.535 27.326 1.00 85.56 178 LEU A CA 1
ATOM 1377 C C . LEU A 1 178 ? -2.881 9.093 25.869 1.00 85.56 178 LEU A C 1
ATOM 1379 O O . LEU A 1 178 ? -2.984 9.911 24.954 1.00 85.56 178 LEU A O 1
ATOM 1383 N N . ASN A 1 179 ? -2.665 7.799 25.650 1.00 89.69 179 ASN A N 1
ATOM 1384 C CA . ASN A 1 179 ? -2.825 7.215 24.323 1.00 89.69 179 ASN A CA 1
ATOM 1385 C C . ASN A 1 179 ? -4.318 7.026 24.065 1.00 89.69 179 ASN A C 1
ATOM 1387 O O . ASN A 1 179 ? -5.008 6.468 24.916 1.00 89.69 179 ASN A O 1
ATOM 1391 N N . ARG A 1 180 ? -4.802 7.451 22.900 1.00 91.69 180 ARG A N 1
ATOM 1392 C CA . ARG A 1 180 ? -6.198 7.265 22.492 1.00 91.69 180 ARG A CA 1
ATOM 1393 C C . ARG A 1 180 ? -6.243 6.401 21.244 1.00 91.69 180 ARG A C 1
ATOM 1395 O O . ARG A 1 180 ? -5.586 6.717 20.250 1.00 91.69 180 ARG A O 1
ATOM 1402 N N . HIS A 1 181 ? -7.039 5.342 21.282 1.00 93.62 181 HIS A N 1
ATOM 1403 C CA . HIS A 1 181 ? -7.318 4.532 20.104 1.00 93.62 181 HIS A CA 1
ATOM 1404 C C . HIS A 1 181 ? -8.661 4.956 19.510 1.00 93.62 181 HIS A C 1
ATOM 1406 O O . HIS A 1 181 ? -9.649 5.135 20.215 1.00 93.62 181 HIS A O 1
ATOM 1412 N N . THR A 1 182 ? -8.716 5.127 18.193 1.00 92.88 182 THR A N 1
ATOM 1413 C CA . THR A 1 182 ? -9.972 5.267 17.449 1.00 92.88 182 THR A CA 1
ATOM 1414 C C . THR A 1 182 ? -9.971 4.241 16.330 1.00 92.88 182 THR A C 1
ATOM 1416 O O . THR A 1 182 ? -9.247 4.384 15.343 1.00 92.88 182 THR A O 1
ATOM 1419 N N . ARG A 1 183 ? -10.764 3.180 16.488 1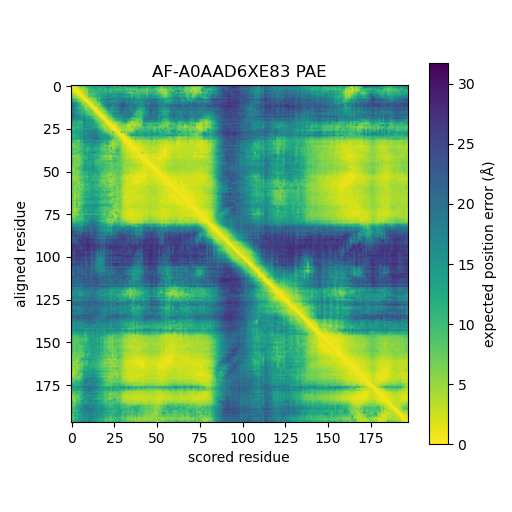.00 92.88 183 ARG A N 1
ATOM 1420 C CA . ARG A 1 183 ? -10.917 2.154 15.458 1.00 92.88 183 ARG A CA 1
ATOM 1421 C C . ARG A 1 183 ? -12.092 2.494 14.561 1.00 92.88 183 ARG A C 1
ATOM 1423 O O . ARG A 1 183 ? -13.219 2.596 15.034 1.00 92.88 183 ARG A O 1
ATOM 1430 N N . PHE A 1 184 ? -11.818 2.596 13.269 1.00 91.75 184 PHE A N 1
ATOM 1431 C CA . PHE A 1 184 ? -12.799 2.742 12.205 1.00 91.75 184 PHE A CA 1
ATOM 1432 C C . PHE A 1 184 ? -13.025 1.393 11.519 1.00 91.75 184 PHE A C 1
ATOM 1434 O O . PHE A 1 184 ? -12.064 0.659 11.271 1.00 91.75 184 PHE A O 1
ATOM 1441 N N . TRP A 1 185 ? -14.266 1.070 11.161 1.00 93.00 185 TRP A N 1
ATOM 1442 C CA . TRP A 1 185 ? -14.586 -0.075 10.301 1.00 93.00 185 TRP A CA 1
ATOM 1443 C C . TRP A 1 185 ? -15.753 0.230 9.363 1.00 93.00 185 TRP A C 1
ATOM 1445 O O . TRP A 1 185 ? -16.595 1.093 9.631 1.00 93.00 185 TRP A O 1
ATOM 1455 N N . ARG A 1 186 ? -15.808 -0.504 8.249 1.00 86.81 186 ARG A N 1
ATOM 1456 C CA . ARG A 1 186 ? -16.895 -0.415 7.269 1.00 86.81 186 ARG A CA 1
ATOM 1457 C C . ARG A 1 186 ? -18.061 -1.309 7.691 1.00 86.81 186 ARG A C 1
ATOM 1459 O O . ARG A 1 186 ? -17.904 -2.526 7.787 1.00 86.81 186 ARG A O 1
ATOM 1466 N N . ALA A 1 187 ? -19.240 -0.732 7.909 1.00 89.00 187 ALA A N 1
ATOM 1467 C CA . ALA A 1 187 ? -20.467 -1.506 8.084 1.00 89.00 187 ALA A CA 1
ATOM 1468 C C . ALA A 1 187 ? -20.987 -2.041 6.733 1.00 89.00 187 ALA A C 1
ATOM 1470 O O . ALA A 1 187 ? -20.652 -1.528 5.663 1.00 89.00 187 ALA A O 1
ATOM 1471 N N . SER A 1 188 ? -21.880 -3.033 6.771 1.00 83.88 188 SER A N 1
ATOM 1472 C CA . SER A 1 188 ? -22.457 -3.729 5.602 1.00 83.88 188 SER A CA 1
ATOM 1473 C C . SER A 1 188 ? -23.351 -2.876 4.678 1.00 83.88 188 SER A C 1
ATOM 1475 O O . SER A 1 188 ? -23.984 -3.409 3.771 1.00 83.88 188 SER A O 1
ATOM 1477 N N . GLY A 1 189 ? -23.387 -1.555 4.874 1.00 83.38 189 GLY A N 1
ATOM 1478 C CA . GLY A 1 189 ? -24.095 -0.580 4.038 1.00 83.38 189 GLY A CA 1
ATOM 1479 C C . GLY A 1 189 ? -23.243 0.645 3.694 1.00 83.38 189 GLY A C 1
ATOM 1480 O O . GLY A 1 189 ? -23.770 1.752 3.642 1.00 83.38 189 GLY A O 1
ATOM 1481 N N . GLY A 1 190 ? -21.920 0.482 3.574 1.00 77.31 190 GLY A N 1
ATOM 1482 C CA . GLY A 1 190 ? -20.971 1.544 3.202 1.00 77.31 190 GLY A CA 1
ATOM 1483 C C . GLY A 1 190 ? -20.642 2.548 4.313 1.00 77.31 190 GLY A C 1
ATOM 1484 O O . GLY A 1 190 ? -19.540 3.081 4.329 1.00 77.31 190 GLY A O 1
ATOM 1485 N N . LYS A 1 191 ? -21.552 2.751 5.274 1.00 76.00 191 LYS A N 1
ATOM 1486 C CA . LYS A 1 191 ? -21.358 3.646 6.423 1.00 76.00 191 LYS A CA 1
ATOM 1487 C C . LYS A 1 191 ? -20.139 3.242 7.254 1.00 76.00 191 LYS A C 1
ATOM 1489 O O . LYS A 1 191 ? -20.024 2.094 7.686 1.00 76.00 191 LYS A O 1
ATOM 1494 N N . GLU A 1 192 ? -19.275 4.211 7.516 1.00 83.06 192 GLU A N 1
ATOM 1495 C CA . GLU A 1 192 ? -18.188 4.085 8.481 1.00 83.06 192 GLU A CA 1
ATOM 1496 C C . GLU A 1 192 ? -18.738 4.168 9.910 1.00 83.06 192 GLU A C 1
ATOM 1498 O O . GLU A 1 192 ? -19.700 4.888 10.191 1.00 83.06 192 GLU A O 1
ATOM 1503 N N . GLN A 1 193 ? -18.127 3.415 10.819 1.00 83.75 193 GLN A N 1
ATOM 1504 C CA . GLN A 1 193 ? -18.375 3.485 12.256 1.00 83.75 193 GLN A CA 1
ATOM 1505 C C . GLN A 1 193 ? -17.037 3.630 12.976 1.00 83.75 193 GLN A C 1
ATOM 1507 O O . GLN A 1 193 ? -16.038 3.065 12.532 1.00 83.75 193 GLN A O 1
ATOM 1512 N N . ALA A 1 194 ? -17.026 4.391 14.071 1.00 88.81 194 ALA A N 1
ATOM 1513 C CA . ALA A 1 194 ? -15.841 4.648 14.879 1.00 88.81 194 ALA A CA 1
ATOM 1514 C C . ALA A 1 194 ? -16.106 4.293 16.347 1.00 88.81 194 ALA A C 1
ATOM 1516 O O . ALA A 1 194 ? -17.110 4.724 16.918 1.00 88.81 194 ALA A O 1
ATOM 1517 N N . LEU A 1 195 ? -15.186 3.551 16.961 1.00 90.56 195 LEU A N 1
ATOM 1518 C CA . LEU A 1 195 ? -15.135 3.312 18.403 1.00 90.56 195 LEU A CA 1
ATOM 1519 C C . LEU A 1 195 ? -13.884 3.981 18.960 1.00 90.56 195 LEU A C 1
ATOM 1521 O O . LEU A 1 195 ? -12.778 3.706 18.493 1.00 90.56 195 LEU A O 1
ATOM 1525 N N . VAL A 1 196 ? -14.069 4.845 19.956 1.00 91.12 196 VAL A N 1
ATOM 1526 C CA . VAL A 1 196 ? -12.971 5.372 20.772 1.00 91.12 196 VAL A CA 1
ATOM 1527 C C . VAL A 1 196 ? -12.749 4.413 21.940 1.00 91.12 196 VAL A C 1
ATOM 1529 O O . VAL A 1 196 ? -13.720 3.988 22.571 1.00 91.12 196 VAL A O 1
ATOM 1532 N N . LEU A 1 197 ? -11.483 4.078 22.188 1.00 85.00 197 LEU A N 1
ATOM 1533 C CA . LEU A 1 197 ? -10.983 3.213 23.258 1.00 85.00 197 LEU A CA 1
ATOM 1534 C C . LEU A 1 197 ? -9.940 3.978 24.088 1.00 85.00 197 LEU A C 1
ATOM 1536 O O . LEU A 1 197 ? -9.107 4.686 23.463 1.00 85.00 197 LEU A O 1
#

Nearest PDB structures (foldseek):
  2i51-assembly1_A  TM=5.833E-01  e=1.574E-04  Nostoc punctiforme PCC 73102
  2i51-assembly1_B  TM=5.682E-01  e=2.061E-04  Nostoc punctiforme PCC 73102
  8h5z-assembly2_A  TM=7.024E-01  e=6.537E+00  Escherichia coli K-12
  8h5y-assembly2_A  TM=1.831E-01  e=3.610E+00  Escherichia coli K-12
  5y5w-assembly4_D  TM=1.724E-01  e=3.810E+00  Homo sapiens

Foldseek 3Di:
DKFKDWDAPPPDPDDFWDDDFWWKWKFDDPDTDTDTFGWRHWDADPVGNVFTKTKGKDFCLDVVVVVCVVDRDIDIDTDDPPPPPPPPPDDDDDDDDDDDDDDDGDDDFDDPDVPDPPDRVPDDDPDDPVVPPPPPDDDDDDDPDPVSVVVRVVRRNRIIIMIMGDQKDWDWDDDPPDIKTWIWGADPPRDIDIDID

Mean predicted aligned error: 12.54 Å